Protein AF-A0A9X3JMQ1-F1 (afdb_monomer_lite)

Foldseek 3Di:
DDDDPPPDDPPPPPFFAAPQPRHTDDDDPDDDDDNHPDPVSVVVVVVVVVVVVVVVVLLVLLQQFAADPVVLVVVVVPFQAQEALAHAPVRGSDPHYADCNDPDPCRNHSLNDQVLVRGDQRGEYEYAGRPPPVVRVLSVLVSQLSNLAVQHKYKYKHFPDCPDPSCCVRQVVSQKDKAWDPDFDQTDDPSSPRDTDPTTIITIMRHRDD

pLDDT: mean 89.88, std 13.5, range [42.09, 98.88]

Secondary structure (DSSP, 8-state):
---------------EE-TTT--EEPPPSSSPPPSSSSHHHHHHHHHHHHHHHHHHHHHHHHTTPBPPHHHHHHHHHHS-EEEESS--TTT-SSSSB-STT-SSGGGS-GGGS-GGGGS-TT-EEEE----SSHHHHHHHHHHHHHHHHTT-EEEEEEE--TTSHHHIIIIITTT-EEEEPSS--B-BSTT--SPBPSS-EEEEEEPPP-

Structure (mmCIF, N/CA/C/O backbone):
data_AF-A0A9X3JMQ1-F1
#
_entry.id   AF-A0A9X3JMQ1-F1
#
loop_
_atom_site.group_PDB
_atom_site.id
_atom_site.type_symbol
_atom_site.label_atom_id
_atom_site.label_alt_id
_atom_site.label_comp_id
_atom_site.label_asym_id
_atom_site.label_entity_id
_atom_site.label_seq_id
_atom_site.pdbx_PDB_ins_code
_atom_site.Cartn_x
_atom_site.Cartn_y
_atom_site.Cartn_z
_atom_site.occupancy
_atom_site.B_iso_or_equiv
_atom_site.auth_seq_id
_atom_site.auth_comp_id
_atom_site.auth_asym_id
_atom_site.auth_atom_id
_atom_site.pdbx_PDB_model_num
ATOM 1 N N . MET A 1 1 ? 76.489 16.960 -36.472 1.00 46.03 1 MET A N 1
ATOM 2 C CA . MET A 1 1 ? 75.043 17.204 -36.305 1.00 46.03 1 MET A CA 1
ATOM 3 C C . MET A 1 1 ? 74.387 15.862 -36.037 1.00 46.03 1 MET A C 1
ATOM 5 O O . MET A 1 1 ? 74.454 15.026 -36.931 1.00 46.03 1 MET A O 1
ATOM 9 N N . PRO A 1 2 ? 73.893 15.584 -34.821 1.00 42.72 2 PRO A N 1
ATOM 10 C CA . PRO A 1 2 ? 73.261 14.306 -34.537 1.00 42.72 2 PRO A CA 1
ATOM 11 C C . PRO A 1 2 ? 71.802 14.331 -35.004 1.00 42.72 2 PRO A C 1
ATOM 13 O O . PRO A 1 2 ? 71.096 15.326 -34.834 1.00 42.72 2 PRO A O 1
ATOM 16 N N . LEU A 1 3 ? 71.400 13.232 -35.637 1.00 47.62 3 LEU A N 1
ATOM 17 C CA . LEU A 1 3 ? 70.037 12.927 -36.048 1.00 47.62 3 LEU A CA 1
ATOM 18 C C . LEU A 1 3 ? 69.175 12.744 -34.796 1.00 47.62 3 LEU A C 1
ATOM 20 O O . LEU A 1 3 ? 69.546 12.017 -33.876 1.00 47.62 3 LEU A O 1
ATOM 24 N N . VAL A 1 4 ? 68.048 13.447 -34.759 1.00 47.50 4 VAL A N 1
ATOM 25 C CA . VAL A 1 4 ? 67.029 13.309 -33.719 1.00 47.50 4 VAL A CA 1
ATOM 26 C C . VAL A 1 4 ? 66.176 12.101 -34.102 1.00 47.50 4 VAL A C 1
ATOM 28 O O . VAL A 1 4 ? 65.321 12.210 -34.978 1.00 47.50 4 VAL A O 1
ATOM 31 N N . ASP A 1 5 ? 66.436 10.945 -33.492 1.00 42.78 5 ASP A N 1
ATOM 32 C CA . ASP A 1 5 ? 65.530 9.798 -33.577 1.00 42.78 5 ASP A CA 1
ATOM 33 C C . ASP A 1 5 ? 64.309 10.085 -32.699 1.00 42.78 5 ASP A C 1
ATOM 35 O O . ASP A 1 5 ? 64.335 9.977 -31.471 1.00 42.78 5 ASP A O 1
ATOM 39 N N . GLY A 1 6 ? 63.229 10.511 -33.352 1.00 46.16 6 GLY A N 1
ATOM 40 C CA . GLY A 1 6 ? 61.905 10.589 -32.759 1.00 46.16 6 GLY A CA 1
ATOM 41 C C . GLY A 1 6 ? 61.369 9.182 -32.529 1.00 46.16 6 GLY A C 1
ATOM 42 O O . GLY A 1 6 ? 60.762 8.590 -33.415 1.00 46.16 6 GLY A O 1
ATOM 43 N N . THR A 1 7 ? 61.574 8.642 -31.331 1.00 42.09 7 THR A N 1
ATOM 44 C CA . THR A 1 7 ? 60.828 7.469 -30.872 1.00 42.09 7 THR A CA 1
ATOM 45 C C . THR A 1 7 ? 59.384 7.888 -30.609 1.00 42.09 7 THR A C 1
ATOM 47 O O . THR A 1 7 ? 59.044 8.318 -29.505 1.00 42.09 7 THR A O 1
ATOM 50 N N . GLU A 1 8 ? 58.534 7.788 -31.631 1.00 43.75 8 GLU A N 1
ATOM 51 C CA . GLU A 1 8 ? 57.086 7.741 -31.446 1.00 43.75 8 GLU A CA 1
ATOM 52 C C . GLU A 1 8 ? 56.767 6.513 -30.589 1.00 43.75 8 GLU A C 1
ATOM 54 O O . GLU A 1 8 ? 56.925 5.365 -31.007 1.00 43.75 8 GLU A O 1
ATOM 59 N N . THR A 1 9 ? 56.349 6.745 -29.347 1.00 46.25 9 THR A N 1
ATOM 60 C CA . THR A 1 9 ? 55.739 5.700 -28.535 1.00 46.25 9 THR A CA 1
ATOM 61 C C . THR A 1 9 ? 54.434 5.289 -29.217 1.00 46.25 9 THR A C 1
ATOM 63 O O . THR A 1 9 ? 53.587 6.150 -29.468 1.00 46.25 9 THR A O 1
ATOM 66 N N . PRO A 1 10 ? 54.229 3.998 -29.541 1.00 44.41 10 PRO A N 1
ATOM 67 C CA . PRO A 1 10 ? 52.964 3.568 -30.104 1.00 44.41 10 PRO A CA 1
ATOM 68 C C . PRO A 1 10 ? 51.892 3.834 -29.051 1.00 44.41 10 PRO A C 1
ATOM 70 O O . PRO A 1 10 ? 51.973 3.324 -27.932 1.00 44.41 10 PRO A O 1
ATOM 73 N N . ASP A 1 11 ? 50.911 4.662 -29.402 1.00 52.06 11 ASP A N 1
ATOM 74 C CA . ASP A 1 11 ? 49.699 4.847 -28.617 1.00 52.06 11 ASP A CA 1
ATOM 75 C C . ASP A 1 11 ? 49.029 3.477 -28.487 1.00 52.06 11 ASP A C 1
ATOM 77 O O . ASP A 1 11 ? 48.362 2.983 -29.401 1.00 52.06 11 ASP A O 1
ATOM 81 N N . VAL A 1 12 ? 49.291 2.802 -27.364 1.00 50.38 12 VAL A N 1
ATOM 82 C CA . VAL A 1 12 ? 48.666 1.532 -27.010 1.00 50.38 12 VAL A CA 1
ATOM 83 C C . VAL A 1 12 ? 47.231 1.869 -26.633 1.00 50.38 12 VAL A C 1
ATOM 85 O O . VAL A 1 12 ? 46.880 1.976 -25.455 1.00 50.38 12 VAL A O 1
ATOM 88 N N . GLY A 1 13 ? 46.414 2.110 -27.660 1.00 58.03 13 GLY A N 1
ATOM 89 C CA . GLY A 1 13 ? 45.029 2.517 -27.533 1.00 58.03 13 GLY A CA 1
ATOM 90 C C . GLY A 1 13 ? 44.345 1.626 -26.507 1.00 58.03 13 GLY A C 1
ATOM 91 O O . GLY A 1 13 ? 44.294 0.403 -26.661 1.00 58.03 13 GLY A O 1
ATOM 92 N N . ARG A 1 14 ? 43.871 2.232 -25.411 1.00 60.47 14 ARG A N 1
ATOM 93 C CA . ARG A 1 14 ? 43.201 1.506 -24.326 1.00 60.47 14 ARG A CA 1
ATOM 94 C C . ARG A 1 14 ? 42.047 0.713 -24.932 1.00 60.47 14 ARG A C 1
ATOM 96 O O . ARG A 1 14 ? 41.034 1.308 -25.300 1.00 60.47 14 ARG A O 1
ATOM 103 N N . ARG A 1 15 ? 42.186 -0.613 -25.031 1.00 60.66 15 ARG A N 1
ATOM 104 C CA . ARG A 1 15 ? 41.111 -1.496 -25.497 1.00 60.66 15 ARG A CA 1
ATOM 105 C C . ARG A 1 15 ? 39.933 -1.342 -24.541 1.00 60.66 15 ARG A C 1
ATOM 107 O O . ARG A 1 15 ? 40.029 -1.701 -23.369 1.00 60.66 15 ARG A O 1
ATOM 114 N N . ARG A 1 16 ? 38.828 -0.765 -25.016 1.00 80.62 16 ARG A N 1
ATOM 115 C CA . ARG A 1 16 ? 37.554 -0.741 -24.282 1.00 80.62 16 ARG A CA 1
ATOM 116 C C . ARG A 1 16 ? 36.601 -1.715 -24.945 1.00 80.62 16 ARG A C 1
ATOM 118 O O . ARG A 1 16 ? 36.739 -2.022 -26.119 1.00 80.62 16 ARG A O 1
ATOM 125 N N . VAL A 1 17 ? 35.620 -2.199 -24.201 1.00 91.00 17 VAL A N 1
ATOM 126 C CA . VAL A 1 17 ? 34.579 -3.078 -24.740 1.00 91.00 17 VAL A CA 1
ATOM 127 C C . VAL A 1 17 ? 33.311 -2.292 -25.060 1.00 91.00 17 VAL A C 1
ATOM 129 O O . VAL A 1 17 ? 32.996 -1.298 -24.408 1.00 91.00 17 VAL A O 1
ATOM 132 N N . CYS A 1 18 ? 32.558 -2.759 -26.052 1.00 91.69 18 CYS A N 1
ATOM 133 C CA . CYS A 1 18 ? 31.243 -2.242 -26.403 1.00 91.69 18 CYS A CA 1
ATOM 134 C C . CYS A 1 18 ? 30.282 -2.353 -25.212 1.00 91.69 18 CYS A C 1
ATOM 136 O O . CYS A 1 18 ? 30.064 -3.448 -24.693 1.00 91.69 18 CYS A O 1
ATOM 138 N N . ALA A 1 19 ? 29.614 -1.258 -24.844 1.00 90.31 19 ALA A N 1
ATOM 139 C CA . ALA A 1 19 ? 28.620 -1.249 -23.767 1.00 90.31 19 ALA A CA 1
ATOM 140 C C . ALA A 1 19 ? 27.362 -2.097 -24.068 1.00 90.31 19 ALA A C 1
ATOM 142 O O . ALA A 1 19 ? 26.550 -2.333 -23.177 1.00 90.31 19 ALA A O 1
ATOM 143 N N . GLY A 1 20 ? 27.173 -2.529 -25.322 1.00 91.94 20 GLY A N 1
ATOM 144 C CA . GLY A 1 20 ? 26.073 -3.402 -25.749 1.00 91.94 20 GLY A CA 1
ATOM 145 C C . GLY A 1 20 ? 26.441 -4.888 -25.768 1.00 91.94 20 GLY A C 1
ATOM 146 O O . GLY A 1 20 ? 25.855 -5.673 -25.030 1.00 91.94 20 GLY A O 1
ATOM 147 N N . CYS A 1 21 ? 27.401 -5.280 -26.614 1.00 93.56 21 CYS A N 1
ATOM 148 C CA . CYS A 1 21 ? 27.760 -6.689 -26.855 1.00 93.56 21 CYS A CA 1
ATOM 149 C C . CYS A 1 21 ? 29.066 -7.143 -26.190 1.00 93.56 21 CYS A C 1
ATOM 151 O O . CYS A 1 21 ? 29.448 -8.297 -26.340 1.00 93.56 21 CYS A O 1
ATOM 153 N N . ARG A 1 22 ? 29.771 -6.244 -25.492 1.00 93.12 22 ARG A N 1
ATOM 154 C CA . ARG A 1 22 ? 31.063 -6.499 -24.833 1.00 93.12 22 ARG A CA 1
ATOM 155 C C . ARG A 1 22 ? 32.231 -6.877 -25.759 1.00 93.12 22 ARG A C 1
ATOM 157 O O . ARG A 1 22 ? 33.303 -7.187 -25.258 1.00 93.12 22 ARG A O 1
ATOM 164 N N . GLN A 1 23 ? 32.070 -6.794 -27.081 1.00 92.56 23 GLN A N 1
ATOM 165 C CA . GLN A 1 23 ? 33.173 -6.954 -28.036 1.00 92.56 23 GLN A CA 1
ATOM 166 C C . GLN A 1 23 ? 34.218 -5.843 -27.864 1.00 92.56 23 GLN A C 1
ATOM 168 O O . GLN A 1 23 ? 33.848 -4.693 -27.613 1.00 92.56 23 GLN A O 1
ATOM 173 N N . GLU A 1 24 ? 35.500 -6.175 -28.030 1.00 91.38 24 GLU A N 1
ATOM 174 C CA . GLU A 1 24 ? 36.590 -5.193 -28.035 1.00 91.38 24 GLU A CA 1
ATOM 175 C C . GLU A 1 24 ? 36.366 -4.102 -29.095 1.00 91.38 24 GLU A C 1
ATOM 177 O O . GLU A 1 24 ? 35.957 -4.366 -30.228 1.00 91.38 24 GLU A O 1
ATOM 182 N N . LEU A 1 25 ? 36.621 -2.856 -28.707 1.00 88.62 25 LEU A N 1
ATOM 183 C CA . LEU A 1 25 ? 36.571 -1.676 -29.553 1.00 88.62 25 LEU A CA 1
ATOM 184 C C . LEU A 1 25 ? 37.991 -1.226 -29.864 1.00 88.62 25 LEU A C 1
ATOM 186 O O . LEU A 1 25 ? 38.797 -0.978 -28.965 1.00 88.62 25 LEU A O 1
ATOM 190 N N . VAL A 1 26 ? 38.255 -1.056 -31.155 1.00 81.19 26 VAL A N 1
ATOM 191 C CA . VAL A 1 26 ? 39.447 -0.360 -31.631 1.00 81.19 26 VAL A CA 1
ATOM 192 C C . VAL A 1 26 ? 39.150 1.137 -31.611 1.00 81.19 26 VAL A C 1
ATOM 194 O O . VAL A 1 26 ? 38.155 1.597 -32.183 1.00 81.19 26 VAL A O 1
ATOM 197 N N . HIS A 1 27 ? 39.992 1.890 -30.913 1.00 73.38 27 HIS A N 1
ATOM 198 C CA . HIS A 1 27 ? 39.910 3.342 -30.820 1.00 73.38 27 HIS A CA 1
ATOM 199 C C . HIS A 1 27 ? 40.974 3.974 -31.708 1.00 73.38 27 HIS A C 1
ATOM 201 O O . HIS A 1 27 ? 42.107 3.504 -31.726 1.00 73.38 27 HIS A O 1
ATOM 207 N N . SER A 1 28 ? 40.617 5.041 -32.423 1.00 69.19 28 SER A N 1
ATOM 208 C CA . SER A 1 28 ? 41.617 5.943 -32.991 1.00 69.19 28 SER A CA 1
ATOM 209 C C . SER A 1 28 ? 42.344 6.654 -31.847 1.00 69.19 28 SER A C 1
ATOM 211 O O . SER A 1 28 ? 41.704 7.027 -30.863 1.00 69.19 28 SER A O 1
ATOM 213 N N . GLY A 1 29 ? 43.656 6.869 -31.985 1.00 70.75 29 GLY A N 1
ATOM 214 C CA . GLY A 1 29 ? 44.455 7.615 -31.001 1.00 70.75 29 GLY A CA 1
ATOM 215 C C . GLY A 1 29 ? 44.075 9.094 -30.865 1.00 70.75 29 GLY A C 1
ATOM 216 O O . GLY A 1 29 ? 44.531 9.797 -29.970 1.00 70.75 29 GLY A O 1
ATOM 217 N N . THR A 1 30 ? 43.181 9.574 -31.732 1.00 74.00 30 THR A N 1
ATOM 218 C CA . THR A 1 30 ? 42.584 10.908 -31.685 1.00 74.00 30 THR A CA 1
ATOM 219 C C . THR A 1 30 ? 41.054 10.819 -31.604 1.00 74.00 30 THR A C 1
ATOM 221 O O . THR A 1 30 ? 40.426 9.911 -32.160 1.00 74.00 30 THR A O 1
ATOM 224 N N . GLY A 1 31 ? 40.432 11.776 -30.908 1.00 76.38 31 GLY A N 1
ATOM 225 C CA . GLY A 1 31 ? 38.974 11.903 -30.787 1.00 76.38 31 GLY A CA 1
ATOM 226 C C . GLY A 1 31 ? 38.342 11.197 -29.578 1.00 76.38 31 GLY A C 1
ATOM 227 O O . GLY A 1 31 ? 39.011 10.635 -28.714 1.00 76.38 31 GLY A O 1
ATOM 228 N N . ARG A 1 32 ? 37.004 11.264 -29.487 1.00 79.38 32 ARG A N 1
ATOM 229 C CA . ARG A 1 32 ? 36.244 10.664 -28.378 1.00 79.38 32 ARG A CA 1
ATOM 230 C C . ARG A 1 32 ? 36.198 9.136 -28.527 1.00 79.38 32 ARG A C 1
ATOM 232 O O . ARG A 1 32 ? 35.707 8.653 -29.551 1.00 79.38 32 ARG A O 1
ATOM 239 N N . PRO A 1 33 ? 36.587 8.362 -27.496 1.00 82.12 33 PRO A N 1
ATOM 240 C CA . PRO A 1 33 ? 36.457 6.912 -27.523 1.00 82.12 33 PRO A CA 1
ATOM 241 C C . PRO A 1 33 ? 35.012 6.469 -27.791 1.00 82.12 33 PRO A C 1
ATOM 243 O O . PRO A 1 33 ? 34.064 6.971 -27.182 1.00 82.12 33 PRO A O 1
ATOM 246 N N . ARG A 1 34 ? 34.843 5.504 -28.698 1.00 84.88 34 ARG A N 1
ATOM 247 C CA . ARG A 1 34 ? 33.556 4.864 -28.988 1.00 84.88 34 ARG A CA 1
ATOM 248 C C . ARG A 1 34 ? 33.011 4.124 -27.762 1.00 84.88 34 ARG A C 1
ATOM 250 O O . ARG A 1 34 ? 33.729 3.416 -27.075 1.00 84.88 34 ARG A O 1
ATOM 257 N N . GLU A 1 35 ? 31.713 4.232 -27.519 1.00 90.81 35 GLU A N 1
ATOM 258 C CA . GLU A 1 35 ? 31.041 3.454 -26.463 1.00 90.81 35 GLU A CA 1
ATOM 259 C C . GLU A 1 35 ? 30.403 2.163 -27.020 1.00 90.81 35 GLU A C 1
ATOM 261 O O . GLU A 1 35 ? 30.189 1.192 -26.295 1.00 90.81 35 GLU A O 1
ATOM 266 N N . TYR A 1 36 ? 30.132 2.124 -28.330 1.00 92.69 36 TYR A N 1
ATOM 267 C CA . TYR A 1 36 ? 29.421 1.035 -29.004 1.00 92.69 36 TYR A CA 1
ATOM 268 C C . TYR A 1 36 ? 30.165 0.590 -30.269 1.00 92.69 36 TYR A C 1
ATOM 270 O O . TYR A 1 36 ? 30.731 1.422 -30.977 1.00 92.69 36 TYR A O 1
ATOM 278 N N . CYS A 1 37 ? 30.102 -0.706 -30.598 1.00 91.31 37 CYS A N 1
ATOM 279 C CA . CYS A 1 37 ? 30.706 -1.255 -31.822 1.00 91.31 37 CYS A CA 1
ATOM 280 C C . CYS A 1 37 ? 29.973 -0.821 -33.102 1.00 91.31 37 CYS A C 1
ATOM 282 O O . CYS A 1 37 ? 30.539 -0.859 -34.189 1.00 91.31 37 CYS A O 1
ATOM 284 N N . GLY A 1 38 ? 28.725 -0.363 -32.980 1.00 91.25 38 GLY A N 1
ATOM 285 C CA . GLY A 1 38 ? 27.937 0.145 -34.094 1.00 91.25 38 GLY A CA 1
ATOM 286 C C . GLY A 1 38 ? 26.551 0.618 -33.668 1.00 91.25 38 GLY A C 1
ATOM 287 O O . GLY A 1 38 ? 26.158 0.487 -32.503 1.00 91.25 38 GLY A O 1
ATOM 288 N N . GLN A 1 39 ? 25.792 1.141 -34.635 1.00 94.44 39 GLN A N 1
ATOM 289 C CA . GLN A 1 39 ? 24.438 1.667 -34.415 1.00 94.44 39 GLN A CA 1
ATOM 290 C C . GLN A 1 39 ? 23.494 0.627 -33.810 1.00 94.44 39 GLN A C 1
ATOM 292 O O . GLN A 1 39 ? 22.738 0.958 -32.905 1.00 94.44 39 GLN A O 1
ATOM 297 N N . ARG A 1 40 ? 23.599 -0.645 -34.220 1.00 94.62 40 ARG A N 1
ATOM 298 C CA . ARG A 1 40 ? 22.790 -1.737 -33.655 1.00 94.62 40 ARG A CA 1
ATOM 299 C C . ARG A 1 40 ? 22.965 -1.868 -32.141 1.00 94.62 40 ARG A C 1
ATOM 301 O O . ARG A 1 40 ? 21.975 -1.883 -31.419 1.00 94.62 40 ARG A O 1
ATOM 308 N N . CYS A 1 41 ? 24.206 -1.900 -31.645 1.00 94.75 41 CYS A N 1
ATOM 309 C CA . CYS A 1 41 ? 24.461 -1.976 -30.202 1.00 94.75 41 CYS A CA 1
ATOM 310 C C . CYS A 1 41 ? 23.993 -0.718 -29.467 1.00 94.75 41 CYS A C 1
ATOM 312 O O . CYS A 1 41 ? 23.414 -0.828 -28.391 1.00 94.75 41 CYS A O 1
ATOM 314 N N . ARG A 1 42 ? 24.180 0.468 -30.059 1.00 94.75 42 ARG A N 1
ATOM 315 C CA . ARG A 1 42 ? 23.674 1.722 -29.487 1.00 94.75 42 ARG A CA 1
ATOM 316 C C . ARG A 1 42 ? 22.147 1.705 -29.353 1.00 94.75 42 ARG A C 1
ATOM 318 O O . ARG A 1 42 ? 21.626 1.994 -28.280 1.00 94.75 42 ARG A O 1
ATOM 325 N N . GLN A 1 43 ? 21.440 1.341 -30.422 1.00 95.75 43 GLN A N 1
ATOM 326 C CA . GLN A 1 43 ? 19.978 1.261 -30.455 1.00 95.75 43 GLN A CA 1
ATOM 327 C C . GLN A 1 43 ? 19.447 0.188 -29.500 1.00 95.75 43 GLN A C 1
ATOM 329 O O . GLN A 1 43 ? 18.497 0.450 -28.767 1.00 95.75 43 GLN A O 1
ATOM 334 N N . ALA A 1 44 ? 20.080 -0.987 -29.442 1.00 94.56 44 ALA A N 1
ATOM 335 C CA . ALA A 1 44 ? 19.693 -2.061 -28.530 1.00 94.56 44 ALA A CA 1
ATOM 336 C C . ALA A 1 44 ? 19.859 -1.655 -27.055 1.00 94.56 44 ALA A C 1
ATOM 338 O O . ALA A 1 44 ? 18.937 -1.836 -26.257 1.00 94.56 44 ALA A O 1
ATOM 339 N N . THR A 1 45 ? 20.997 -1.051 -26.690 1.00 94.88 45 THR A N 1
ATOM 340 C CA . THR A 1 45 ? 21.226 -0.549 -25.328 1.00 94.88 45 THR A CA 1
ATOM 341 C C . THR A 1 45 ? 20.250 0.573 -24.978 1.00 94.88 45 THR A C 1
ATOM 343 O O . THR A 1 45 ? 19.691 0.565 -23.881 1.00 94.88 45 THR A O 1
ATOM 346 N N . TRP A 1 46 ? 19.980 1.500 -25.904 1.00 93.62 46 TRP A N 1
ATOM 347 C CA . TRP A 1 46 ? 18.964 2.541 -25.716 1.00 93.62 46 TRP A CA 1
ATOM 348 C C . TRP A 1 46 ? 17.565 1.949 -25.503 1.00 93.62 46 TRP A C 1
ATOM 350 O O . TRP A 1 46 ? 16.899 2.304 -24.534 1.00 93.62 46 TRP A O 1
ATOM 360 N N . ALA A 1 47 ? 17.141 0.995 -26.337 1.00 94.25 47 ALA A N 1
ATOM 361 C CA . ALA A 1 47 ? 15.840 0.341 -26.215 1.00 94.25 47 ALA A CA 1
ATOM 362 C C . ALA A 1 47 ? 15.706 -0.416 -24.885 1.00 94.25 47 ALA A C 1
ATOM 364 O O . ALA A 1 47 ? 14.665 -0.339 -24.233 1.00 94.25 47 ALA A O 1
ATOM 365 N N . ARG A 1 48 ? 16.767 -1.101 -24.435 1.00 92.12 48 ARG A N 1
ATOM 366 C CA . ARG A 1 48 ? 16.807 -1.750 -23.116 1.00 92.12 48 ARG A CA 1
ATOM 367 C C . ARG A 1 48 ? 16.660 -0.734 -21.984 1.00 92.12 48 ARG A C 1
ATOM 369 O O . ARG A 1 48 ? 15.820 -0.943 -21.115 1.00 92.12 48 ARG A O 1
ATOM 376 N N . ARG A 1 49 ? 17.437 0.358 -22.003 1.00 92.19 49 ARG A N 1
ATOM 377 C CA . ARG A 1 49 ? 17.342 1.443 -21.006 1.00 92.19 49 ARG A CA 1
ATOM 378 C C . ARG A 1 49 ? 15.931 2.033 -20.976 1.00 92.19 49 ARG A C 1
ATOM 380 O O . ARG A 1 49 ? 15.346 2.139 -19.908 1.00 92.19 49 ARG A O 1
ATOM 387 N N . ARG A 1 50 ? 15.349 2.310 -22.146 1.00 93.44 50 ARG A N 1
ATOM 388 C CA . ARG A 1 50 ? 13.986 2.839 -22.278 1.00 93.44 50 ARG A CA 1
ATOM 389 C C . ARG A 1 50 ? 12.924 1.891 -21.714 1.00 93.44 50 ARG A C 1
ATOM 391 O O . ARG A 1 50 ? 12.032 2.352 -21.018 1.00 93.44 50 ARG A O 1
ATOM 398 N N . ARG A 1 51 ? 13.019 0.579 -21.964 1.00 92.19 51 ARG A N 1
ATOM 399 C CA . ARG A 1 51 ? 12.095 -0.418 -21.382 1.00 92.19 51 ARG A CA 1
ATOM 400 C C . ARG A 1 51 ? 12.209 -0.495 -19.858 1.00 92.19 51 ARG A C 1
ATOM 402 O O . ARG A 1 51 ? 11.194 -0.633 -19.185 1.00 92.19 51 ARG A O 1
ATOM 409 N N . VAL A 1 52 ? 13.429 -0.421 -19.322 1.00 90.25 52 VAL A N 1
ATOM 410 C CA . VAL A 1 52 ? 13.664 -0.391 -17.868 1.00 90.25 52 VAL A CA 1
ATOM 411 C C . VAL A 1 52 ? 13.040 0.859 -17.254 1.00 90.25 52 VAL A C 1
ATOM 413 O O . VAL A 1 52 ? 12.318 0.736 -16.269 1.00 90.25 52 VAL A O 1
ATOM 416 N N . GLU A 1 53 ? 13.256 2.024 -17.865 1.00 91.19 53 GLU A N 1
ATOM 417 C CA . GLU A 1 53 ? 12.674 3.286 -17.403 1.00 91.19 53 GLU A CA 1
ATOM 418 C C . GLU A 1 53 ? 11.145 3.258 -17.465 1.00 91.19 53 GLU A C 1
ATOM 420 O O . GLU A 1 53 ? 10.480 3.557 -16.482 1.00 91.19 53 GLU A O 1
ATOM 425 N N . GLN A 1 54 ? 10.572 2.783 -18.573 1.00 87.94 54 GLN A N 1
ATOM 426 C CA . GLN A 1 54 ? 9.124 2.639 -18.709 1.00 87.94 54 GLN A CA 1
ATOM 427 C C . GLN A 1 54 ? 8.541 1.713 -17.632 1.00 87.94 54 GLN A C 1
ATOM 429 O O . GLN A 1 54 ? 7.530 2.044 -17.022 1.00 87.94 54 GLN A O 1
ATOM 434 N N . ARG A 1 55 ? 9.192 0.574 -17.353 1.00 87.44 55 ARG A N 1
ATOM 435 C CA . ARG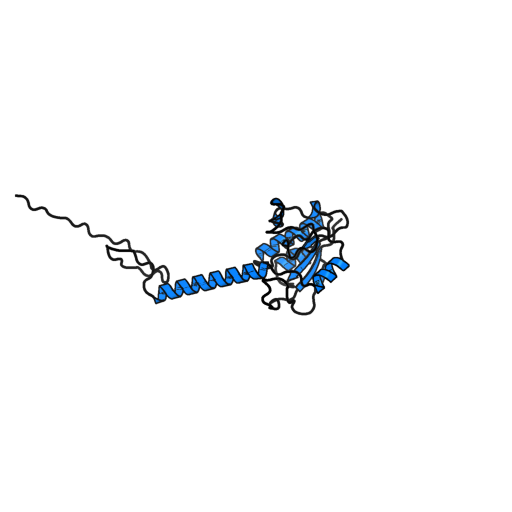 A 1 55 ? 8.772 -0.335 -16.276 1.00 87.44 55 ARG A CA 1
ATOM 436 C C . ARG A 1 55 ? 8.859 0.338 -14.906 1.00 87.44 55 ARG A C 1
ATOM 438 O O . ARG A 1 55 ? 7.967 0.132 -14.090 1.00 87.44 55 ARG A O 1
ATOM 445 N N . ARG A 1 56 ? 9.918 1.114 -14.650 1.00 87.50 56 ARG A N 1
ATOM 446 C CA . ARG A 1 56 ? 10.082 1.881 -13.409 1.00 87.50 56 ARG A CA 1
ATOM 447 C C . ARG A 1 56 ? 8.953 2.896 -13.249 1.00 87.50 56 ARG A C 1
ATOM 449 O O . ARG A 1 56 ? 8.332 2.910 -12.194 1.00 87.50 56 ARG A O 1
ATOM 456 N N . GLN A 1 57 ? 8.648 3.659 -14.295 1.00 85.94 57 GLN A N 1
ATOM 457 C CA . GLN A 1 57 ? 7.553 4.624 -14.277 1.00 85.94 57 GLN A CA 1
ATOM 458 C C . GLN A 1 57 ? 6.206 3.940 -14.029 1.00 85.94 57 GLN A C 1
ATOM 460 O O . GLN A 1 57 ? 5.480 4.344 -13.136 1.00 85.94 57 GLN A O 1
ATOM 465 N N . THR A 1 58 ? 5.917 2.827 -14.712 1.00 85.62 58 THR A N 1
ATOM 466 C CA . THR A 1 58 ? 4.684 2.058 -14.469 1.00 85.62 58 THR A CA 1
ATOM 467 C C . THR A 1 58 ? 4.563 1.581 -13.021 1.00 85.62 58 THR A C 1
ATOM 469 O O . THR A 1 58 ? 3.461 1.540 -12.487 1.00 85.62 58 THR A O 1
ATOM 472 N N . VAL A 1 59 ? 5.667 1.193 -12.374 1.00 84.75 59 VAL A N 1
ATOM 473 C CA . VAL A 1 59 ? 5.646 0.841 -10.946 1.00 84.75 59 VAL A CA 1
ATOM 474 C C . VAL A 1 59 ? 5.317 2.070 -10.100 1.00 84.75 59 VAL A C 1
ATOM 476 O O . VAL A 1 59 ? 4.414 1.983 -9.281 1.00 84.75 59 VAL A O 1
ATOM 479 N N . LEU A 1 60 ? 5.985 3.203 -10.337 1.00 84.25 60 LEU A N 1
ATOM 480 C CA . LEU A 1 60 ? 5.750 4.453 -9.603 1.00 84.25 60 LEU A CA 1
ATOM 481 C C . LEU A 1 60 ? 4.317 4.979 -9.756 1.00 84.25 60 LEU A C 1
ATOM 483 O O . LEU A 1 60 ? 3.725 5.416 -8.774 1.00 84.25 60 LEU A O 1
ATOM 487 N N . ASP A 1 61 ? 3.744 4.905 -10.955 1.00 85.56 61 ASP A N 1
ATOM 488 C CA . ASP A 1 61 ? 2.364 5.332 -11.204 1.00 85.56 61 ASP A CA 1
ATOM 489 C C . ASP A 1 61 ? 1.381 4.445 -10.422 1.00 85.56 61 ASP A C 1
ATOM 491 O O . ASP A 1 61 ? 0.493 4.933 -9.729 1.00 85.56 61 ASP A O 1
ATOM 495 N N . ARG A 1 62 ? 1.577 3.120 -10.455 1.00 83.50 62 ARG A N 1
ATOM 496 C CA . ARG A 1 62 ? 0.718 2.162 -9.734 1.00 83.50 62 ARG A CA 1
ATOM 497 C C . ARG A 1 62 ? 0.859 2.230 -8.217 1.00 83.50 62 ARG A C 1
ATOM 499 O O . ARG A 1 62 ? -0.055 1.829 -7.507 1.00 83.50 62 ARG A O 1
ATOM 506 N N . SER A 1 63 ? 1.994 2.709 -7.719 1.00 83.88 63 SER A N 1
ATOM 507 C CA . SER A 1 63 ? 2.224 2.953 -6.293 1.00 83.88 63 SER A CA 1
ATOM 508 C C . SER A 1 63 ? 1.431 4.148 -5.751 1.00 83.88 63 SER A C 1
ATOM 510 O O . SER A 1 63 ? 1.430 4.349 -4.543 1.00 83.88 63 SER A O 1
ATOM 512 N N . GLN A 1 64 ? 0.774 4.928 -6.617 1.00 85.75 64 GLN A N 1
ATOM 513 C CA . GLN A 1 64 ? 0.013 6.132 -6.268 1.00 85.75 64 GLN A CA 1
ATOM 514 C C . GLN A 1 64 ? -1.488 5.980 -6.559 1.00 85.75 64 GLN A C 1
ATOM 516 O O . GLN A 1 64 ? -2.186 6.962 -6.795 1.00 85.75 64 GLN A O 1
ATOM 521 N N . TRP A 1 65 ? -1.990 4.746 -6.601 1.00 91.06 65 TRP A N 1
ATOM 522 C CA . TRP A 1 65 ? -3.411 4.472 -6.798 1.00 91.06 65 TRP A CA 1
ATOM 523 C C . TRP A 1 65 ? -4.230 4.802 -5.554 1.00 91.06 65 TRP A C 1
ATOM 525 O O . TRP A 1 65 ? -3.929 4.323 -4.461 1.00 91.06 65 TRP A O 1
ATOM 535 N N . TRP A 1 66 ? -5.288 5.593 -5.731 1.00 93.38 66 TRP A N 1
ATOM 536 C CA . TRP A 1 66 ? -6.131 6.047 -4.630 1.00 93.38 66 TRP A CA 1
ATOM 537 C C . TRP A 1 66 ? -7.306 5.104 -4.397 1.00 93.38 66 TRP A C 1
ATOM 539 O O . TRP A 1 66 ? -7.772 4.419 -5.314 1.00 93.38 66 TRP A O 1
ATOM 549 N N . THR A 1 67 ? -7.798 5.086 -3.158 1.00 94.62 67 THR A N 1
ATOM 550 C CA . THR A 1 67 ? -8.993 4.327 -2.780 1.00 94.62 67 THR A CA 1
ATOM 551 C C . THR A 1 67 ? -10.190 4.804 -3.616 1.00 94.62 67 THR A C 1
ATOM 553 O O . THR A 1 67 ? -10.499 5.994 -3.571 1.00 94.62 67 THR A O 1
ATOM 556 N N . PRO A 1 68 ? -10.892 3.916 -4.346 1.00 92.69 68 PRO A N 1
ATOM 557 C CA . PRO A 1 68 ? -12.087 4.289 -5.104 1.00 92.69 68 PRO A CA 1
ATOM 558 C C . PRO A 1 68 ? -13.154 4.970 -4.227 1.00 92.69 68 PRO A C 1
ATOM 560 O O . PRO A 1 68 ? -13.344 4.527 -3.090 1.00 92.69 68 PRO A O 1
ATOM 563 N N . PRO A 1 69 ? -13.916 5.960 -4.737 1.00 91.38 69 PRO A N 1
ATOM 564 C CA . PRO A 1 69 ? -14.885 6.723 -3.940 1.00 91.38 69 PRO A CA 1
ATOM 565 C C . PRO A 1 69 ? -15.899 5.865 -3.171 1.00 91.38 69 PRO A C 1
ATOM 567 O O . PRO A 1 69 ? -16.148 6.104 -1.990 1.00 91.38 69 PRO A O 1
ATOM 570 N N . GLU A 1 70 ? -16.430 4.816 -3.803 1.00 91.94 70 GLU A N 1
ATOM 571 C CA . GLU A 1 70 ? -17.393 3.909 -3.161 1.00 91.94 70 GLU A CA 1
ATOM 572 C C . GLU A 1 70 ? -16.770 3.126 -1.997 1.00 91.94 70 GLU A C 1
ATOM 574 O O . GLU A 1 70 ? -17.394 2.934 -0.952 1.00 91.94 70 GLU A O 1
ATOM 579 N N . LEU A 1 71 ? -15.506 2.710 -2.139 1.00 94.88 71 LEU A N 1
ATOM 580 C CA . LEU A 1 71 ? -14.781 2.041 -1.059 1.00 94.88 71 LEU A CA 1
ATOM 581 C C . LEU A 1 71 ? -14.385 3.018 0.041 1.00 94.88 71 LEU A C 1
ATOM 583 O O . LEU A 1 71 ? -14.475 2.656 1.209 1.00 94.88 71 LEU A O 1
ATOM 587 N N . ARG A 1 72 ? -14.013 4.256 -0.306 1.00 95.81 72 ARG A N 1
ATOM 588 C CA . ARG A 1 72 ? -13.771 5.319 0.676 1.00 95.81 72 ARG A CA 1
ATOM 589 C C . ARG A 1 72 ? -14.996 5.503 1.567 1.00 95.81 72 ARG A C 1
ATOM 591 O O . ARG A 1 72 ? -14.861 5.477 2.786 1.00 95.81 72 ARG A O 1
ATOM 598 N N . LYS A 1 73 ? -16.180 5.645 0.963 1.00 96.44 73 LYS A N 1
ATOM 599 C CA . LYS A 1 73 ? -17.436 5.771 1.709 1.00 96.44 73 LYS A CA 1
ATOM 600 C C . LYS A 1 73 ? -17.663 4.556 2.609 1.00 96.44 73 LYS A C 1
ATOM 602 O O . LYS A 1 73 ? -17.873 4.719 3.803 1.00 96.44 73 LYS A O 1
ATOM 607 N N . ARG A 1 74 ? -17.549 3.345 2.055 1.00 96.75 74 ARG A N 1
ATOM 608 C CA . ARG A 1 74 ? -17.726 2.099 2.814 1.00 96.75 74 ARG A CA 1
ATOM 609 C C . ARG A 1 74 ? -16.799 2.017 4.030 1.00 96.75 74 ARG A C 1
ATOM 611 O O . ARG A 1 74 ? -17.250 1.614 5.095 1.00 96.75 74 ARG A O 1
ATOM 618 N N . VAL A 1 75 ? -15.526 2.381 3.875 1.00 98.00 75 VAL A N 1
ATOM 619 C CA . VAL A 1 75 ? -14.539 2.365 4.964 1.00 98.00 75 VAL A CA 1
ATOM 620 C C . VAL A 1 75 ? -14.933 3.345 6.067 1.00 98.00 75 VAL A C 1
ATOM 622 O O . VAL A 1 75 ? -15.022 2.941 7.222 1.00 98.00 75 VAL A O 1
ATOM 625 N N . LEU A 1 76 ? -15.224 4.596 5.710 1.00 98.06 76 LEU A N 1
ATOM 626 C CA . LEU A 1 76 ? -15.583 5.640 6.676 1.00 98.06 76 LEU A CA 1
ATOM 627 C C . LEU A 1 76 ? -16.926 5.377 7.377 1.00 98.06 76 LEU A C 1
ATOM 629 O O . LEU A 1 76 ? -17.104 5.782 8.518 1.00 98.06 76 LEU A O 1
ATOM 633 N N . ASP A 1 77 ? -17.857 4.681 6.721 1.00 98.06 77 ASP A N 1
ATOM 634 C CA . ASP A 1 77 ? -19.125 4.271 7.337 1.00 98.06 77 ASP A CA 1
ATOM 635 C C . ASP A 1 77 ? -18.959 3.089 8.313 1.00 98.06 77 ASP A C 1
ATOM 637 O O . ASP A 1 77 ? -19.822 2.867 9.160 1.00 98.06 77 ASP A O 1
ATOM 641 N N . THR A 1 78 ? -17.896 2.290 8.164 1.00 98.06 78 THR A N 1
ATOM 642 C CA . THR A 1 78 ? -17.717 1.029 8.908 1.00 98.06 78 THR A CA 1
ATOM 643 C C . THR A 1 78 ? -16.784 1.185 10.106 1.00 98.06 78 THR A C 1
ATOM 645 O O . THR A 1 78 ? -17.019 0.568 11.143 1.00 98.06 78 THR A O 1
ATOM 648 N N . TRP A 1 79 ? -15.731 1.994 9.980 1.00 98.25 79 TRP A N 1
ATOM 649 C CA . TRP A 1 79 ? -14.714 2.173 11.016 1.00 98.25 79 TRP A CA 1
ATOM 650 C C . TRP A 1 79 ? -14.530 3.652 11.354 1.00 98.25 79 TRP A C 1
ATOM 652 O O . TRP A 1 79 ? -14.498 4.500 10.464 1.00 98.25 79 TRP A O 1
ATOM 662 N N . ASP A 1 80 ? -14.321 3.947 12.637 1.00 98.19 80 ASP A N 1
ATOM 663 C CA . ASP A 1 80 ? -13.852 5.260 13.084 1.00 98.19 80 ASP A CA 1
ATOM 664 C C . ASP A 1 80 ? -12.356 5.397 12.760 1.00 98.19 80 ASP A C 1
ATOM 666 O O . ASP A 1 80 ? -11.490 4.927 13.506 1.00 98.19 80 ASP A O 1
ATOM 670 N N . ILE A 1 81 ? -12.049 5.946 11.581 1.00 98.62 81 ILE A N 1
ATOM 671 C CA . ILE A 1 81 ? -10.675 6.072 11.091 1.00 98.62 81 ILE A CA 1
ATOM 672 C C . ILE A 1 81 ? -9.984 7.257 11.769 1.00 98.62 81 ILE A C 1
ATOM 674 O O . ILE A 1 81 ? -10.312 8.411 11.505 1.00 98.62 81 ILE A O 1
ATOM 678 N N . GLY A 1 82 ? -8.978 6.969 12.595 1.00 98.50 82 GLY A N 1
ATOM 679 C CA . GLY A 1 82 ? -8.142 7.991 13.235 1.00 98.50 82 GLY A CA 1
ATOM 680 C C . GLY A 1 82 ? -6.900 8.370 12.424 1.00 98.50 82 GLY A C 1
ATOM 681 O O . GLY A 1 82 ? -6.334 9.438 12.627 1.00 98.50 82 GLY A O 1
ATOM 682 N N . LEU A 1 83 ? -6.466 7.502 11.505 1.00 98.75 83 LEU A N 1
ATOM 683 C CA . LEU A 1 83 ? -5.252 7.693 10.709 1.00 98.75 83 LEU A CA 1
ATOM 684 C C . LEU A 1 83 ? -5.388 7.041 9.334 1.00 98.75 83 LEU A C 1
ATOM 686 O O . LEU A 1 83 ? -5.751 5.870 9.244 1.00 98.75 83 LEU A O 1
ATOM 690 N N . ASP A 1 84 ? -4.994 7.756 8.282 1.00 98.69 84 ASP A N 1
ATOM 691 C CA . ASP A 1 84 ? -4.716 7.170 6.967 1.00 98.69 84 ASP A CA 1
ATOM 692 C C . ASP A 1 84 ? -3.200 6.984 6.780 1.00 98.69 84 ASP A C 1
ATOM 694 O O . ASP A 1 84 ? -2.448 7.933 6.563 1.00 98.69 84 ASP A O 1
ATOM 698 N N . ALA A 1 85 ? -2.721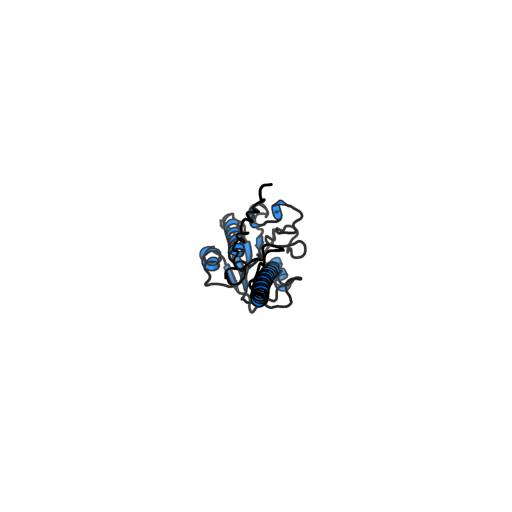 5.750 6.915 1.00 98.44 85 ALA A N 1
ATOM 699 C CA . ALA A 1 85 ? -1.297 5.437 6.985 1.00 98.44 85 ALA A CA 1
ATOM 700 C C . ALA A 1 85 ? -0.584 5.408 5.621 1.00 98.44 85 ALA A C 1
ATOM 702 O O . ALA A 1 85 ? 0.629 5.195 5.575 1.00 98.44 85 ALA A O 1
ATOM 703 N N . ALA A 1 86 ? -1.302 5.569 4.507 1.00 97.38 86 ALA A N 1
ATOM 704 C CA . ALA A 1 86 ? -0.706 5.515 3.176 1.00 97.38 86 ALA A CA 1
ATOM 705 C C . ALA A 1 86 ? -1.454 6.416 2.186 1.00 97.38 86 ALA A C 1
ATOM 707 O O . ALA A 1 86 ? -2.166 5.935 1.304 1.00 97.38 86 ALA A O 1
ATOM 708 N N . ALA A 1 87 ? -1.248 7.724 2.313 1.00 96.56 87 ALA A N 1
ATOM 709 C CA . ALA A 1 87 ? -1.939 8.721 1.511 1.00 96.56 87 ALA A CA 1
ATOM 710 C C . ALA A 1 87 ? -1.024 9.846 1.007 1.00 96.56 87 ALA A C 1
ATOM 712 O O . ALA A 1 87 ? 0.172 9.930 1.285 1.00 96.56 87 ALA A O 1
ATOM 713 N N . CYS A 1 88 ? -1.623 10.731 0.225 1.00 95.00 88 CYS A N 1
ATOM 714 C CA . CYS A 1 88 ? -1.121 12.063 -0.070 1.00 95.00 88 CYS A CA 1
ATOM 715 C C . CYS A 1 88 ? -2.198 13.087 0.300 1.00 95.00 88 CYS A C 1
ATOM 717 O O . CYS A 1 88 ? -3.328 12.713 0.620 1.00 95.00 88 CYS A O 1
ATOM 719 N N . HIS A 1 89 ? -1.866 14.373 0.213 1.00 95.50 89 HIS A N 1
ATOM 720 C CA . HIS A 1 89 ? -2.758 15.456 0.632 1.00 95.50 89 HIS A CA 1
ATOM 721 C C . HIS A 1 89 ? -4.128 15.384 -0.057 1.00 95.50 89 HIS A C 1
ATOM 723 O O . HIS A 1 89 ? -5.156 15.629 0.563 1.00 95.50 89 HIS A O 1
ATOM 729 N N . GLU A 1 90 ? -4.138 14.993 -1.327 1.00 94.69 90 GLU A N 1
ATOM 730 C CA . GLU A 1 90 ? -5.325 14.916 -2.168 1.00 94.69 90 GLU A CA 1
ATOM 731 C C . GLU A 1 90 ? -6.111 13.606 -2.013 1.00 94.69 90 GLU A C 1
ATOM 733 O O . GLU A 1 90 ? -7.285 13.559 -2.372 1.00 94.69 90 GLU A O 1
ATOM 738 N N . SER A 1 91 ? -5.483 12.538 -1.507 1.00 95.00 91 SER A N 1
ATOM 739 C CA . SER A 1 91 ? -6.100 11.204 -1.413 1.00 95.00 91 SER A CA 1
ATOM 740 C C . SER A 1 91 ? -6.510 10.794 -0.004 1.00 95.00 91 SER A C 1
ATOM 742 O O . SER A 1 91 ? -7.292 9.851 0.134 1.00 95.00 91 SER A O 1
ATOM 744 N N . ALA A 1 92 ? -6.017 11.499 1.017 1.00 97.06 92 ALA A N 1
ATOM 745 C CA . ALA A 1 92 ? -6.228 11.166 2.418 1.00 97.06 92 ALA A CA 1
ATOM 746 C C . ALA A 1 92 ? -7.713 11.017 2.776 1.00 97.06 92 ALA A C 1
ATOM 748 O O . ALA A 1 92 ? -8.572 11.820 2.384 1.00 97.06 92 ALA A O 1
ATOM 749 N N . LEU A 1 93 ? -8.024 9.964 3.532 1.00 96.94 93 LEU A N 1
ATOM 750 C CA . LEU A 1 93 ? -9.371 9.703 4.035 1.00 96.94 93 LEU A CA 1
ATOM 751 C C . LEU A 1 93 ? -9.767 10.653 5.172 1.00 96.94 93 LEU A C 1
ATOM 753 O O . LEU A 1 93 ? -10.940 11.020 5.257 1.00 96.94 93 LEU A O 1
ATOM 757 N N . VAL A 1 94 ? -8.796 11.056 5.993 1.00 97.75 94 VAL A N 1
ATOM 758 C CA . VAL A 1 94 ? -8.954 11.911 7.179 1.00 97.75 94 VAL A CA 1
ATOM 759 C C . VAL A 1 94 ? -7.800 12.915 7.280 1.00 97.75 94 VAL A C 1
ATOM 761 O O . VAL A 1 94 ? -6.776 12.753 6.618 1.00 97.75 94 VAL A O 1
ATOM 764 N N . ASP A 1 95 ? -7.950 13.944 8.118 1.00 97.12 95 ASP A N 1
ATOM 765 C CA . ASP A 1 95 ? -6.965 15.034 8.251 1.00 97.12 95 ASP A CA 1
ATOM 766 C C . ASP A 1 95 ? -5.602 14.566 8.780 1.00 97.12 95 ASP A C 1
ATOM 768 O O . ASP A 1 95 ? -4.570 15.173 8.483 1.00 97.12 95 ASP A O 1
ATOM 772 N N . GLN A 1 96 ? -5.588 13.469 9.537 1.00 97.94 96 GLN A N 1
ATOM 773 C CA . GLN A 1 96 ? -4.375 12.857 10.054 1.00 97.94 96 GLN A CA 1
ATOM 774 C C . GLN A 1 96 ? -3.927 11.707 9.149 1.00 97.94 96 GLN A C 1
ATOM 776 O O . GLN A 1 96 ? -4.544 10.643 9.101 1.00 97.94 96 GLN A O 1
ATOM 781 N N . TRP A 1 97 ? -2.833 11.914 8.420 1.00 98.50 97 TRP A N 1
ATOM 782 C CA . TRP A 1 97 ? -2.364 10.952 7.429 1.00 98.50 97 TRP A CA 1
ATOM 783 C C . TRP A 1 97 ? -0.843 10.952 7.269 1.00 98.50 97 TRP A C 1
ATOM 785 O O . TRP A 1 97 ? -0.157 11.941 7.543 1.00 98.50 97 TRP A O 1
ATOM 795 N N . LEU A 1 98 ? -0.320 9.817 6.803 1.00 98.44 98 LEU A N 1
ATOM 796 C CA . LEU A 1 98 ? 1.096 9.596 6.523 1.00 98.44 98 LEU A CA 1
ATOM 797 C C . LEU A 1 98 ? 1.319 9.443 5.021 1.00 98.44 98 LEU A C 1
ATOM 799 O O . LEU A 1 98 ? 0.548 8.780 4.326 1.00 98.44 98 LEU A O 1
ATOM 803 N N . GLY A 1 99 ? 2.424 9.999 4.533 1.00 96.88 99 GLY A N 1
ATOM 804 C CA . GLY A 1 99 ? 2.898 9.771 3.175 1.00 96.88 99 GLY A CA 1
ATOM 805 C C . GLY A 1 99 ? 3.632 10.957 2.552 1.00 96.88 99 GLY A C 1
ATOM 806 O O . GLY A 1 99 ? 3.790 12.004 3.180 1.00 96.88 99 GLY A O 1
ATOM 807 N N . PRO A 1 100 ? 4.117 10.812 1.307 1.00 94.56 100 PRO A N 1
ATOM 808 C CA . PRO A 1 100 ? 5.224 11.616 0.779 1.00 94.56 100 PRO A CA 1
ATOM 809 C C . PRO A 1 100 ? 4.995 13.129 0.747 1.00 94.56 100 PRO A C 1
ATOM 811 O O . PRO A 1 100 ? 5.954 13.896 0.809 1.00 94.56 100 PRO A O 1
ATOM 814 N N . THR A 1 101 ? 3.740 13.565 0.635 1.00 96.00 101 THR A N 1
ATOM 815 C CA . THR A 1 101 ? 3.376 14.986 0.574 1.00 96.00 101 THR A CA 1
ATOM 816 C C . THR A 1 101 ? 2.982 15.554 1.937 1.00 96.00 101 THR A C 1
ATOM 818 O O . THR A 1 101 ? 2.426 16.650 1.987 1.00 96.00 101 THR A O 1
ATOM 821 N N . SER A 1 102 ? 3.191 14.813 3.034 1.00 96.31 102 SER A N 1
ATOM 822 C CA . SER A 1 102 ? 2.791 15.255 4.372 1.00 96.31 102 SER A CA 1
ATOM 823 C C . SER A 1 102 ? 3.493 16.565 4.743 1.00 96.31 102 SER A C 1
ATOM 825 O O . SER A 1 102 ? 4.700 16.719 4.476 1.00 96.31 102 SER A O 1
ATOM 827 N N . PRO A 1 103 ? 2.761 17.529 5.338 1.00 95.69 103 PRO A N 1
ATOM 828 C CA . PRO A 1 103 ? 3.364 18.762 5.831 1.00 95.69 103 PRO A CA 1
ATOM 829 C C . PRO A 1 103 ? 4.312 18.504 7.011 1.00 95.69 103 PRO A C 1
ATOM 831 O O . PRO A 1 103 ? 5.230 19.292 7.225 1.00 95.69 103 PRO A O 1
ATOM 834 N N . VAL A 1 104 ? 4.125 17.394 7.731 1.00 96.31 104 VAL A N 1
ATOM 835 C CA . VAL A 1 104 ? 4.976 16.946 8.836 1.00 96.31 104 VAL A CA 1
ATOM 836 C C . VAL A 1 104 ? 6.089 16.060 8.266 1.00 96.31 104 VAL A C 1
ATOM 838 O O . VAL A 1 104 ? 5.817 15.044 7.626 1.00 96.31 104 VAL A O 1
ATOM 841 N N . GLU A 1 105 ? 7.352 16.455 8.442 1.00 96.38 105 GLU A N 1
ATOM 842 C CA . GLU A 1 105 ? 8.492 15.811 7.775 1.00 96.38 105 GLU A CA 1
ATOM 843 C C . GLU A 1 105 ? 8.667 14.350 8.207 1.00 96.38 105 GLU A C 1
ATOM 845 O O . GLU A 1 105 ? 8.838 13.470 7.362 1.00 96.38 105 GLU A O 1
ATOM 850 N N . GLU A 1 106 ? 8.528 14.074 9.501 1.00 96.19 106 GLU A N 1
ATOM 851 C CA . GLU A 1 106 ? 8.590 12.734 10.079 1.00 96.19 106 GLU A CA 1
ATOM 852 C C . GLU A 1 106 ? 7.433 11.821 9.635 1.00 96.19 106 GLU A C 1
ATOM 854 O O . GLU A 1 106 ? 7.537 10.601 9.749 1.00 96.19 106 GLU A O 1
ATOM 859 N N . TRP A 1 107 ? 6.349 12.381 9.085 1.00 97.31 107 TRP A N 1
ATOM 860 C CA . TRP A 1 107 ? 5.191 11.630 8.580 1.00 97.31 107 TRP A CA 1
ATOM 861 C C . TRP A 1 107 ? 5.276 11.341 7.081 1.00 97.31 107 TRP A C 1
ATOM 863 O O . TRP A 1 107 ? 4.375 10.716 6.516 1.00 97.31 107 TRP A O 1
ATOM 873 N N . ARG A 1 108 ? 6.360 11.761 6.414 1.00 97.00 108 ARG A N 1
ATOM 874 C CA . ARG A 1 108 ? 6.547 11.510 4.978 1.00 97.00 108 ARG A CA 1
ATOM 875 C C . ARG A 1 108 ? 6.863 10.060 4.641 1.00 97.00 108 ARG A C 1
ATOM 877 O O . ARG A 1 108 ? 6.630 9.638 3.508 1.00 97.00 108 ARG A O 1
ATOM 884 N N . ASP A 1 109 ? 7.359 9.296 5.611 1.00 96.31 109 ASP A N 1
ATOM 885 C CA . ASP A 1 109 ? 7.575 7.859 5.490 1.00 96.31 109 ASP A CA 1
ATOM 886 C C . ASP A 1 109 ? 6.813 7.114 6.586 1.00 96.31 109 ASP A C 1
ATOM 888 O O . ASP A 1 109 ? 7.258 6.997 7.725 1.00 96.31 109 ASP A O 1
ATOM 892 N N . ALA A 1 110 ? 5.663 6.548 6.225 1.00 97.06 110 ALA A N 1
ATOM 893 C CA . ALA A 1 110 ? 4.827 5.809 7.164 1.00 97.06 110 ALA A CA 1
ATOM 894 C C . ALA A 1 110 ? 5.556 4.630 7.833 1.00 97.06 110 ALA A C 1
ATOM 896 O O . ALA A 1 110 ? 5.170 4.195 8.914 1.00 97.06 110 ALA A O 1
ATOM 897 N N . ARG A 1 111 ? 6.625 4.100 7.225 1.00 96.19 111 ARG A N 1
ATOM 898 C CA . ARG A 1 111 ? 7.343 2.925 7.738 1.00 96.19 111 ARG A CA 1
ATOM 899 C C . ARG A 1 111 ? 8.227 3.251 8.937 1.00 96.19 111 ARG A C 1
ATOM 901 O O . ARG A 1 111 ? 8.626 2.328 9.647 1.00 96.19 111 ARG A O 1
ATOM 908 N N . THR A 1 112 ? 8.549 4.523 9.163 1.00 96.06 112 THR A N 1
ATOM 909 C CA . THR A 1 112 ? 9.405 4.968 10.273 1.00 96.06 112 THR A CA 1
ATOM 910 C C . THR A 1 112 ? 8.614 5.404 11.503 1.00 96.06 112 THR A C 1
ATOM 912 O O . THR A 1 112 ? 9.217 5.764 12.508 1.00 96.06 112 THR A O 1
ATOM 915 N N . VAL A 1 113 ? 7.283 5.357 11.438 1.00 96.88 113 VAL A N 1
ATOM 916 C CA . VAL A 1 113 ? 6.378 5.843 12.481 1.00 96.88 113 VAL A CA 1
ATOM 917 C C . VAL A 1 113 ? 5.653 4.671 13.140 1.00 96.88 113 VAL A C 1
ATOM 919 O O . VAL A 1 113 ? 5.311 3.690 12.479 1.00 96.88 113 VAL A O 1
ATOM 922 N N . ILE A 1 114 ? 5.407 4.771 14.446 1.00 98.00 114 ILE A N 1
ATOM 923 C CA . ILE A 1 114 ? 4.558 3.830 15.182 1.00 98.00 114 ILE A CA 1
ATOM 924 C C . ILE A 1 114 ? 3.111 4.312 15.040 1.00 98.00 114 ILE A C 1
ATOM 926 O O . ILE A 1 114 ? 2.725 5.296 15.660 1.00 98.00 114 ILE A O 1
ATOM 930 N N . TRP A 1 115 ? 2.309 3.648 14.203 1.00 98.56 115 TRP A N 1
ATOM 931 C CA . TRP A 1 115 ? 0.952 4.121 13.879 1.00 98.56 115 TRP A CA 1
ATOM 932 C C . TRP A 1 115 ? 0.007 4.111 15.081 1.00 98.56 115 TRP A C 1
ATOM 934 O O . TRP A 1 115 ? -0.836 4.994 15.197 1.00 98.56 115 TRP A O 1
ATOM 944 N N . ALA A 1 116 ? 0.175 3.147 15.990 1.00 97.94 116 ALA A N 1
ATOM 945 C CA . ALA A 1 116 ? -0.634 3.039 17.203 1.00 97.94 116 ALA A CA 1
ATOM 946 C C . ALA A 1 116 ? -0.531 4.283 18.107 1.00 97.94 116 ALA A C 1
ATOM 948 O O . ALA A 1 116 ? -1.511 4.646 18.745 1.00 97.94 116 ALA A O 1
ATOM 949 N N . ASP A 1 117 ? 0.617 4.970 18.113 1.00 97.62 117 ASP A N 1
ATOM 950 C CA . ASP A 1 117 ? 0.843 6.160 18.947 1.00 97.62 117 ASP A CA 1
ATOM 951 C C . ASP A 1 117 ? 0.134 7.409 18.389 1.00 97.62 117 ASP A C 1
ATOM 953 O O . ASP A 1 117 ? 0.093 8.455 19.036 1.00 97.62 117 ASP A O 1
ATOM 957 N N . LEU A 1 118 ? -0.399 7.315 17.168 1.00 97.81 118 LEU A N 1
ATOM 958 C CA . LEU A 1 118 ? -1.040 8.414 16.456 1.00 97.81 118 LEU A CA 1
ATOM 959 C C . LEU A 1 118 ? -2.566 8.382 16.531 1.00 97.81 118 LEU A C 1
ATOM 961 O O . LEU A 1 118 ? -3.200 9.333 16.084 1.00 97.81 118 LEU A O 1
ATOM 965 N N . VAL A 1 119 ? -3.167 7.324 17.068 1.00 97.56 119 VAL A N 1
ATOM 966 C CA . VAL A 1 119 ? -4.624 7.171 17.113 1.00 97.56 119 VAL A CA 1
ATOM 967 C C . VAL A 1 119 ? -5.123 6.984 18.537 1.00 97.56 119 VAL A C 1
ATOM 969 O O . VAL A 1 119 ? -4.405 6.497 19.408 1.00 97.56 119 VAL A O 1
ATOM 972 N N . GLN A 1 120 ? -6.368 7.383 18.790 1.00 96.44 120 GLN A N 1
ATOM 973 C CA . GLN A 1 120 ? -6.977 7.202 20.104 1.00 96.44 120 GLN A CA 1
ATOM 974 C C . GLN A 1 120 ? -7.442 5.749 20.299 1.00 96.44 120 GLN A C 1
ATOM 976 O O . GLN A 1 120 ? -7.789 5.077 19.323 1.00 96.44 120 GLN A O 1
ATOM 981 N N . PRO A 1 121 ? -7.514 5.255 21.550 1.00 93.62 121 PRO A N 1
ATOM 982 C CA . PRO A 1 121 ? -8.116 3.957 21.834 1.00 93.62 121 PRO A CA 1
ATOM 983 C C . PRO A 1 121 ? -9.524 3.841 21.235 1.00 93.62 121 PRO A C 1
ATOM 985 O O . PRO A 1 121 ? -10.359 4.724 21.424 1.00 93.62 121 PRO A O 1
ATOM 988 N N . GLY A 1 122 ? -9.784 2.744 20.523 1.00 94.00 122 GLY A N 1
ATOM 989 C CA . GLY A 1 122 ? -11.053 2.496 19.828 1.00 94.00 122 GLY A CA 1
ATOM 990 C C . GLY A 1 122 ? -11.098 2.981 18.375 1.00 94.00 122 GLY A C 1
ATOM 991 O O . GLY A 1 122 ? -11.956 2.518 17.626 1.00 94.00 122 GLY A O 1
ATOM 992 N N . GLN A 1 123 ? -10.161 3.833 17.946 1.00 98.00 123 GLN A N 1
ATOM 993 C CA . GLN A 1 123 ? -10.026 4.210 16.538 1.00 98.00 123 GLN A CA 1
ATOM 994 C C . GLN A 1 123 ? -9.265 3.148 15.737 1.00 98.00 123 GLN A C 1
ATOM 996 O O . GLN A 1 123 ? -8.514 2.332 16.274 1.00 98.00 123 GLN A O 1
ATOM 1001 N N . THR A 1 124 ? -9.463 3.172 14.421 1.00 98.69 124 THR A N 1
ATOM 1002 C CA . THR A 1 124 ? -8.836 2.261 13.458 1.00 98.69 124 THR A CA 1
ATOM 1003 C C . THR A 1 124 ? -7.875 3.020 12.545 1.00 98.69 124 THR A C 1
ATOM 1005 O O . THR A 1 124 ? -8.131 4.159 12.151 1.00 98.69 124 THR A O 1
ATOM 1008 N N . VAL A 1 125 ? -6.772 2.377 12.169 1.00 98.88 125 VAL A N 1
ATOM 1009 C CA . VAL A 1 125 ? -5.880 2.865 11.111 1.00 98.88 125 VAL A CA 1
ATOM 1010 C C . VAL A 1 125 ? -6.358 2.333 9.764 1.00 98.88 125 VAL A C 1
ATOM 1012 O O . VAL A 1 125 ? -6.565 1.130 9.608 1.00 98.88 125 VAL A O 1
ATOM 1015 N N . TYR A 1 126 ? -6.494 3.203 8.769 1.00 98.88 126 TYR A N 1
ATOM 1016 C CA . TYR A 1 126 ? -6.692 2.794 7.384 1.00 98.88 126 TYR A CA 1
ATOM 1017 C C . TYR A 1 126 ? -5.356 2.707 6.635 1.00 98.88 126 TYR A C 1
ATOM 1019 O O . TYR A 1 126 ? -4.485 3.555 6.816 1.00 98.88 126 TYR A O 1
ATOM 1027 N N . CYS A 1 127 ? -5.181 1.704 5.771 1.00 98.56 127 CYS A N 1
ATOM 1028 C CA . CYS A 1 127 ? -3.973 1.558 4.959 1.00 98.56 127 CYS A CA 1
ATOM 1029 C C . CYS A 1 127 ? -4.280 1.104 3.521 1.00 98.56 127 CYS A C 1
ATOM 1031 O O . CYS A 1 127 ? -4.645 -0.045 3.273 1.00 98.56 127 CYS A O 1
ATOM 1033 N N . ASN A 1 128 ? -4.055 1.981 2.541 1.00 97.69 128 ASN A N 1
ATOM 1034 C CA . ASN A 1 128 ? -4.016 1.626 1.120 1.00 97.69 128 ASN A CA 1
ATOM 1035 C C . ASN A 1 128 ? -2.574 1.759 0.586 1.00 97.69 128 ASN A C 1
ATOM 1037 O O . ASN A 1 128 ? -2.230 2.773 -0.022 1.00 97.69 128 ASN A O 1
ATOM 1041 N N . PRO A 1 129 ? -1.686 0.787 0.865 1.00 96.38 129 PRO A N 1
ATOM 1042 C CA . PRO A 1 129 ? -0.259 0.952 0.630 1.00 96.38 129 PRO A CA 1
ATOM 1043 C C . PRO A 1 129 ? 0.104 0.862 -0.858 1.00 96.38 129 PRO A C 1
ATOM 1045 O O . PRO A 1 129 ? -0.614 0.249 -1.650 1.00 96.38 129 PRO A O 1
ATOM 1048 N N . PRO A 1 130 ? 1.298 1.336 -1.250 1.00 93.81 130 PRO A N 1
ATOM 1049 C CA . PRO A 1 130 ? 1.879 0.991 -2.538 1.00 93.81 130 PRO A CA 1
ATOM 1050 C C . PRO A 1 130 ? 2.001 -0.532 -2.712 1.00 93.81 130 PRO A C 1
ATOM 1052 O O . PRO A 1 130 ? 2.751 -1.203 -2.002 1.00 93.81 130 PRO A O 1
ATOM 1055 N N 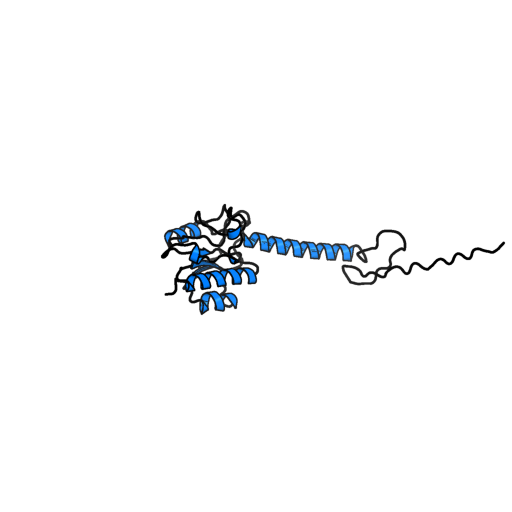. TYR A 1 131 ? 1.319 -1.094 -3.710 1.00 92.81 131 TYR A N 1
ATOM 1056 C CA . TYR A 1 131 ? 1.328 -2.546 -3.947 1.00 92.81 131 TYR A CA 1
ATOM 1057 C C . TYR A 1 131 ? 2.622 -3.075 -4.573 1.00 92.81 131 TYR A C 1
ATOM 1059 O O . TYR A 1 131 ? 2.876 -4.283 -4.580 1.00 92.81 131 TYR A O 1
ATOM 1067 N N . PHE A 1 132 ? 3.440 -2.180 -5.129 1.00 89.50 132 PHE A N 1
ATOM 1068 C CA . PHE A 1 132 ? 4.680 -2.521 -5.809 1.00 89.50 132 PHE A CA 1
ATOM 1069 C C . PHE A 1 132 ? 5.852 -1.667 -5.302 1.00 89.50 132 PHE A C 1
ATOM 1071 O O . PHE A 1 132 ? 5.681 -0.468 -5.078 1.00 89.50 132 PHE A O 1
ATOM 1078 N N . PRO A 1 133 ? 7.062 -2.251 -5.196 1.00 92.00 133 PRO A N 1
ATOM 1079 C CA . PRO A 1 133 ? 7.343 -3.690 -5.271 1.00 92.00 133 PRO A CA 1
ATOM 1080 C C . PRO A 1 133 ? 6.731 -4.453 -4.081 1.00 92.00 133 PRO A C 1
ATOM 1082 O O . PRO A 1 133 ? 6.441 -3.864 -3.047 1.00 92.00 133 PRO A O 1
ATOM 1085 N N . SER A 1 134 ? 6.588 -5.778 -4.188 1.00 92.12 134 SER A N 1
ATOM 1086 C CA . SER A 1 134 ? 6.014 -6.599 -3.104 1.00 92.12 134 SER A CA 1
ATOM 1087 C C . SER A 1 134 ? 6.802 -6.519 -1.791 1.00 92.12 134 SER A C 1
ATOM 1089 O O . SER A 1 134 ? 6.243 -6.745 -0.725 1.00 92.12 134 SER A O 1
ATOM 1091 N N . SER A 1 135 ? 8.094 -6.179 -1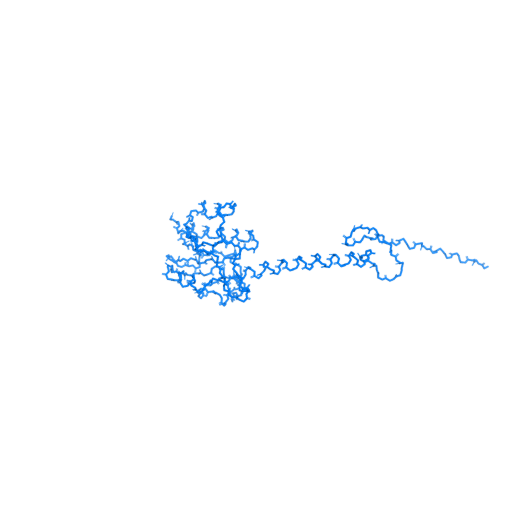.849 1.00 94.50 135 SER A N 1
ATOM 1092 C CA . SER A 1 135 ? 8.909 -5.908 -0.660 1.00 94.50 135 SER A 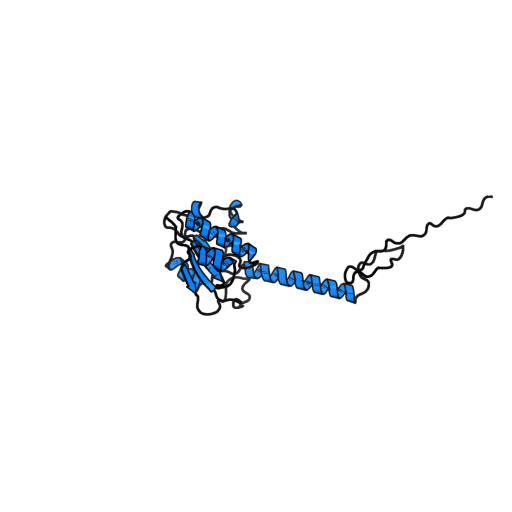CA 1
ATOM 1093 C C . SER A 1 135 ? 8.467 -4.648 0.082 1.00 94.50 135 SER A C 1
ATOM 1095 O O . SER A 1 135 ? 8.563 -4.611 1.301 1.00 94.50 135 SER A O 1
ATOM 1097 N N . LEU A 1 136 ? 7.997 -3.625 -0.641 1.00 95.25 136 LEU A N 1
ATOM 1098 C CA . LEU A 1 136 ? 7.455 -2.409 -0.040 1.00 95.25 136 LEU A CA 1
ATOM 1099 C C . LEU A 1 136 ? 6.086 -2.697 0.575 1.00 95.25 136 LEU A C 1
ATOM 1101 O O . LEU A 1 136 ? 5.880 -2.376 1.738 1.00 95.25 136 LEU A O 1
ATOM 1105 N N . LEU A 1 137 ? 5.209 -3.393 -0.158 1.00 97.06 137 LEU A N 1
ATOM 1106 C CA . LEU A 1 137 ? 3.927 -3.864 0.373 1.00 97.06 137 LEU A CA 1
ATOM 1107 C C . LEU A 1 137 ? 4.121 -4.652 1.677 1.00 97.06 137 LEU A C 1
ATOM 1109 O O . LEU A 1 137 ? 3.465 -4.366 2.669 1.00 97.06 137 LEU A O 1
ATOM 1113 N N . GLY A 1 138 ? 5.070 -5.593 1.704 1.00 97.81 138 GLY A N 1
ATOM 1114 C CA . GLY A 1 138 ? 5.373 -6.381 2.900 1.00 97.81 138 GLY A CA 1
ATOM 1115 C C . GLY A 1 138 ? 5.758 -5.542 4.125 1.00 97.81 138 GLY A C 1
ATOM 1116 O O . GLY A 1 138 ? 5.343 -5.890 5.220 1.00 97.81 138 GLY A O 1
ATOM 1117 N N . GLN A 1 139 ? 6.484 -4.431 3.947 1.00 97.88 139 GLN A N 1
ATOM 1118 C CA . GLN A 1 139 ? 6.851 -3.523 5.048 1.00 97.88 139 GLN A CA 1
ATOM 1119 C C . GLN A 1 139 ? 5.637 -2.770 5.609 1.00 97.88 139 GLN A C 1
ATOM 1121 O O . GLN A 1 139 ? 5.576 -2.511 6.804 1.00 97.88 139 GLN A O 1
ATOM 1126 N N . PHE A 1 140 ? 4.663 -2.422 4.764 1.00 98.56 140 PHE A N 1
ATOM 1127 C CA . PHE A 1 140 ? 3.402 -1.842 5.235 1.00 98.56 140 PHE A CA 1
ATOM 1128 C C . PHE A 1 140 ? 2.544 -2.878 5.963 1.00 98.56 140 PHE A C 1
ATOM 1130 O O . PHE A 1 140 ? 1.992 -2.579 7.013 1.00 98.56 140 PHE A O 1
ATOM 1137 N N . LEU A 1 141 ? 2.463 -4.105 5.443 1.00 98.62 141 LEU A N 1
ATOM 1138 C CA . LEU A 1 141 ? 1.694 -5.176 6.080 1.00 98.62 141 LEU A CA 1
ATOM 1139 C C . LEU A 1 141 ? 2.269 -5.583 7.444 1.00 98.62 141 LEU A C 1
ATOM 1141 O O . LEU A 1 141 ? 1.508 -5.853 8.366 1.00 98.62 141 LEU A O 1
ATOM 1145 N N . GLU A 1 142 ? 3.594 -5.570 7.590 1.00 98.50 142 GLU A N 1
ATOM 1146 C CA . GLU A 1 142 ? 4.263 -5.712 8.888 1.00 98.50 142 GLU A CA 1
ATOM 1147 C C . GLU A 1 142 ? 3.795 -4.630 9.872 1.00 98.50 142 GLU A C 1
ATOM 1149 O O . GLU A 1 142 ? 3.420 -4.946 10.997 1.00 98.50 142 GLU A O 1
ATOM 1154 N N . ARG A 1 143 ? 3.697 -3.366 9.430 1.00 98.62 143 ARG A N 1
ATOM 1155 C CA . ARG A 1 143 ? 3.154 -2.274 10.255 1.00 98.62 143 ARG A CA 1
ATOM 1156 C C . ARG A 1 143 ? 1.681 -2.449 10.605 1.00 98.62 143 ARG A C 1
ATOM 1158 O O . ARG A 1 143 ? 1.303 -2.093 11.720 1.00 98.62 143 ARG A O 1
ATOM 1165 N N . CYS A 1 144 ? 0.866 -3.016 9.714 1.00 98.69 144 CYS A N 1
ATOM 1166 C CA . CYS A 1 144 ? -0.520 -3.354 10.040 1.00 98.69 144 CYS A CA 1
ATOM 1167 C C . CYS A 1 144 ? -0.583 -4.334 11.220 1.00 98.69 144 CYS A C 1
ATOM 1169 O O . CYS A 1 144 ? -1.284 -4.074 12.196 1.00 98.69 144 CYS A O 1
ATOM 1171 N N . VAL A 1 145 ? 0.195 -5.420 11.159 1.00 98.62 145 VAL A N 1
ATOM 1172 C CA . VAL A 1 145 ? 0.244 -6.434 12.224 1.00 98.62 145 VAL A CA 1
ATOM 1173 C C . VAL A 1 145 ? 0.827 -5.856 13.515 1.00 98.62 145 VAL A C 1
ATOM 1175 O O . VAL A 1 145 ? 0.222 -6.019 14.570 1.00 98.62 145 VAL A O 1
ATOM 1178 N N . ASP A 1 146 ? 1.941 -5.123 13.449 1.00 98.38 146 ASP A N 1
ATOM 1179 C CA . ASP A 1 146 ? 2.548 -4.467 14.617 1.00 98.38 146 ASP A CA 1
ATOM 1180 C C . ASP A 1 146 ? 1.564 -3.528 15.332 1.00 98.38 146 ASP A C 1
ATOM 1182 O O . ASP A 1 146 ? 1.556 -3.442 16.560 1.00 98.38 146 ASP A O 1
ATOM 1186 N N . THR A 1 147 ? 0.751 -2.797 14.567 1.00 98.56 147 THR A N 1
ATOM 1187 C CA . THR A 1 147 ? -0.247 -1.860 15.101 1.00 98.56 147 THR A CA 1
ATOM 1188 C C . THR A 1 147 ? -1.385 -2.611 15.791 1.00 98.56 147 THR A C 1
ATOM 1190 O O . THR A 1 147 ? -1.740 -2.267 16.918 1.00 98.56 147 THR A O 1
ATOM 1193 N N . ALA A 1 148 ? -1.869 -3.695 15.176 1.00 98.38 148 ALA A N 1
ATOM 1194 C CA . ALA A 1 148 ? -2.863 -4.593 15.764 1.00 98.38 148 ALA A CA 1
ATOM 1195 C C . ALA A 1 148 ? -2.389 -5.215 17.083 1.00 98.38 148 ALA A C 1
ATOM 1197 O O . ALA A 1 148 ? -3.115 -5.176 18.076 1.00 98.38 148 ALA A O 1
ATOM 1198 N N . VAL A 1 149 ? -1.143 -5.700 17.131 1.00 97.94 149 VAL A N 1
ATOM 1199 C CA . VAL A 1 149 ? -0.500 -6.248 18.343 1.00 97.94 149 VAL A CA 1
ATOM 1200 C C . VAL A 1 149 ? -0.398 -5.209 19.467 1.00 97.94 149 VAL A C 1
ATOM 1202 O O . VAL A 1 149 ? -0.393 -5.561 20.642 1.00 97.94 149 VAL A O 1
ATOM 1205 N N . ARG A 1 150 ? -0.337 -3.917 19.131 1.00 97.44 150 ARG A N 1
ATOM 1206 C CA . ARG A 1 150 ? -0.313 -2.809 20.102 1.00 97.44 150 ARG A CA 1
ATOM 1207 C C . ARG A 1 150 ? -1.705 -2.389 20.587 1.00 97.44 150 ARG A C 1
ATOM 1209 O O . ARG A 1 150 ? -1.815 -1.377 21.273 1.00 97.44 150 ARG A O 1
ATOM 1216 N N . GLY A 1 151 ? -2.752 -3.135 20.238 1.00 97.44 151 GLY A N 1
ATOM 1217 C CA . GLY A 1 151 ? -4.122 -2.878 20.684 1.00 97.44 151 GLY A CA 1
ATOM 1218 C C . GLY A 1 151 ? -4.894 -1.872 19.830 1.00 97.44 151 GLY A C 1
ATOM 1219 O O . GLY A 1 151 ? -5.931 -1.380 20.268 1.00 97.44 151 GLY A O 1
ATOM 1220 N N . ILE A 1 152 ? -4.425 -1.573 18.614 1.00 98.44 152 ILE A N 1
ATOM 1221 C CA . ILE A 1 152 ? -5.096 -0.669 17.672 1.00 98.44 152 ILE A CA 1
ATOM 1222 C C . ILE A 1 152 ? -5.476 -1.427 16.402 1.00 98.44 152 ILE A C 1
ATOM 1224 O O . ILE A 1 152 ? -4.617 -1.975 15.721 1.00 98.44 152 ILE A O 1
ATOM 1228 N N . GLY A 1 153 ? -6.760 -1.418 16.042 1.00 98.44 153 GLY A N 1
ATOM 1229 C CA . GLY A 1 153 ? -7.235 -2.082 14.829 1.00 98.44 153 GLY A CA 1
ATOM 1230 C C . GLY A 1 153 ? -6.703 -1.424 13.554 1.00 98.44 153 GLY A C 1
ATOM 1231 O O . GLY A 1 153 ? -6.520 -0.206 13.490 1.00 98.44 153 GLY A O 1
ATOM 1232 N N . VAL A 1 154 ? -6.501 -2.224 12.507 1.00 98.81 154 VAL A N 1
ATOM 1233 C CA . VAL A 1 154 ? -6.096 -1.744 11.179 1.00 98.81 154 VAL A CA 1
ATOM 1234 C C . VAL A 1 154 ? -7.007 -2.332 10.115 1.00 98.81 154 VAL A C 1
ATOM 1236 O O . VAL A 1 154 ? -7.251 -3.531 10.102 1.00 98.81 154 VAL A O 1
ATOM 1239 N N . THR A 1 155 ? -7.464 -1.518 9.172 1.00 98.75 155 THR A N 1
ATOM 1240 C CA . THR A 1 155 ? -8.142 -1.979 7.956 1.00 98.75 155 THR A CA 1
ATOM 1241 C C . THR A 1 155 ? -7.360 -1.516 6.739 1.00 98.75 155 THR A C 1
ATOM 1243 O O . THR A 1 155 ? -7.017 -0.343 6.630 1.00 98.75 155 THR A O 1
ATOM 1246 N N . GLY A 1 156 ? -7.096 -2.408 5.788 1.00 98.31 156 GLY A N 1
ATOM 1247 C CA . GLY A 1 156 ? -6.384 -2.058 4.566 1.00 98.31 156 GLY A CA 1
ATOM 1248 C C . GLY A 1 156 ? -7.020 -2.581 3.289 1.00 98.31 156 GLY A C 1
ATOM 1249 O O . GLY A 1 156 ? -7.647 -3.638 3.274 1.00 98.31 156 GLY A O 1
ATOM 1250 N N . LEU A 1 157 ? -6.821 -1.846 2.195 1.00 97.88 157 LEU A N 1
ATOM 1251 C CA . LEU A 1 157 ? -7.193 -2.273 0.847 1.00 97.88 157 LEU A CA 1
ATOM 1252 C C . LEU A 1 157 ? -6.004 -2.982 0.195 1.00 97.88 157 LEU A C 1
ATOM 1254 O O . LEU A 1 157 ? -5.054 -2.334 -0.242 1.00 97.88 157 LEU A O 1
ATOM 1258 N N . ILE A 1 158 ? -6.049 -4.313 0.127 1.00 97.62 158 ILE A N 1
ATOM 1259 C CA . ILE A 1 158 ? -4.893 -5.158 -0.207 1.00 97.62 158 ILE A CA 1
ATOM 1260 C C . ILE A 1 158 ? -5.174 -6.018 -1.453 1.00 97.62 158 ILE A C 1
ATOM 1262 O O . ILE A 1 158 ? -6.293 -6.509 -1.623 1.00 97.62 158 ILE A O 1
ATOM 1266 N N . PRO A 1 159 ? -4.180 -6.276 -2.329 1.00 95.94 159 PRO A N 1
ATOM 1267 C CA . PRO A 1 159 ? -4.341 -7.212 -3.440 1.00 95.94 159 PRO A CA 1
ATOM 1268 C C . PRO A 1 159 ? -4.675 -8.626 -2.945 1.00 95.94 159 PRO A C 1
ATOM 1270 O O . PRO A 1 159 ? -3.881 -9.235 -2.238 1.00 95.94 159 PRO A O 1
ATOM 1273 N N . ALA A 1 160 ? -5.796 -9.205 -3.370 1.00 96.62 160 ALA A N 1
ATOM 1274 C CA . ALA A 1 160 ? -6.214 -10.557 -3.005 1.00 96.62 160 ALA A CA 1
ATOM 1275 C C . ALA A 1 160 ? -5.257 -11.609 -3.596 1.00 96.62 160 ALA A C 1
ATOM 1277 O O . ALA A 1 160 ? -5.363 -11.977 -4.767 1.00 96.62 160 ALA A O 1
ATOM 1278 N N . SER A 1 161 ? -4.295 -12.072 -2.792 1.00 95.94 161 SER A N 1
ATOM 1279 C CA . SER A 1 161 ? -3.202 -12.955 -3.235 1.00 95.94 161 SER A CA 1
ATOM 1280 C C . SER A 1 161 ? -2.948 -14.116 -2.261 1.00 95.94 161 SER A C 1
ATOM 1282 O O . SER A 1 161 ? -1.818 -14.259 -1.778 1.00 95.94 161 SER A O 1
ATOM 1284 N N . PRO A 1 162 ? -3.950 -14.981 -1.999 1.00 95.62 162 PRO A N 1
ATOM 1285 C CA . PRO A 1 162 ? -3.927 -15.953 -0.902 1.00 95.62 162 PRO A CA 1
ATOM 1286 C C . PRO A 1 162 ? -2.745 -16.928 -0.916 1.00 95.62 162 PRO A C 1
ATOM 1288 O O . PRO A 1 162 ? -2.354 -17.428 0.128 1.00 95.62 162 PRO A O 1
ATOM 1291 N N . CYS A 1 163 ? -2.141 -17.174 -2.080 1.00 95.56 163 CYS A N 1
ATOM 1292 C CA . CYS A 1 163 ? -1.045 -18.134 -2.232 1.00 95.56 163 CYS A CA 1
ATOM 1293 C C . CYS A 1 163 ? 0.362 -17.516 -2.139 1.00 95.56 163 CYS A C 1
ATOM 1295 O O . CYS A 1 163 ? 1.356 -18.224 -2.286 1.00 95.56 163 CYS A O 1
ATOM 1297 N N . THR A 1 164 ? 0.484 -16.197 -1.975 1.00 97.31 164 THR A N 1
ATOM 1298 C CA . THR A 1 164 ? 1.801 -15.547 -1.869 1.00 97.31 164 THR A CA 1
ATOM 1299 C C . THR A 1 164 ? 2.340 -15.590 -0.442 1.00 97.31 164 THR A C 1
ATOM 1301 O O . THR A 1 164 ? 1.588 -15.462 0.517 1.00 97.31 164 THR A O 1
ATOM 1304 N N . GLY A 1 165 ? 3.664 -15.701 -0.284 1.00 98.00 165 GLY A N 1
ATOM 1305 C CA . GLY A 1 165 ? 4.279 -15.784 1.047 1.00 98.00 165 GLY A CA 1
ATOM 1306 C C . GLY A 1 165 ? 3.998 -14.578 1.953 1.00 98.00 165 GLY A C 1
ATOM 1307 O O . GLY A 1 165 ? 3.829 -14.757 3.152 1.00 98.00 165 GLY A O 1
ATOM 1308 N N . TRP A 1 166 ? 3.901 -13.362 1.401 1.00 97.31 166 TRP A N 1
ATOM 1309 C CA . TRP A 1 166 ? 3.550 -12.178 2.196 1.00 97.31 166 TRP A CA 1
ATOM 1310 C C . TRP A 1 166 ? 2.088 -12.201 2.654 1.00 97.31 166 TRP A C 1
ATOM 1312 O O . TRP A 1 166 ? 1.801 -11.713 3.741 1.00 97.31 166 TRP A O 1
ATOM 1322 N N . TRP A 1 167 ? 1.176 -12.778 1.864 1.00 98.38 167 TRP A N 1
ATOM 1323 C CA . TRP A 1 167 ? -0.220 -12.927 2.267 1.00 98.38 167 TRP A CA 1
ATOM 1324 C C . TRP A 1 167 ? -0.335 -13.949 3.386 1.00 98.38 167 TRP A C 1
ATOM 1326 O O . TRP A 1 167 ? -0.947 -13.667 4.409 1.00 98.38 167 TRP A O 1
ATOM 1336 N N . ILE A 1 168 ? 0.289 -15.119 3.216 1.00 98.31 168 ILE A N 1
ATOM 1337 C CA . ILE A 1 168 ? 0.292 -16.153 4.252 1.00 98.31 168 ILE A CA 1
ATOM 1338 C C . ILE A 1 168 ? 0.839 -15.575 5.558 1.00 98.31 168 ILE A C 1
ATOM 1340 O O . ILE A 1 168 ? 0.145 -15.617 6.562 1.00 98.31 168 ILE A O 1
ATOM 1344 N N . ARG A 1 169 ? 2.011 -14.932 5.515 1.00 98.44 169 ARG A N 1
ATOM 1345 C CA . ARG A 1 169 ? 2.656 -14.365 6.703 1.00 98.44 169 ARG A CA 1
ATOM 1346 C C . ARG A 1 169 ? 1.847 -13.256 7.374 1.00 98.44 169 ARG A C 1
ATOM 1348 O O . ARG A 1 169 ? 1.658 -13.283 8.580 1.00 98.44 169 ARG A O 1
ATOM 1355 N N . TRP A 1 170 ? 1.449 -12.234 6.620 1.00 98.50 170 TRP A N 1
ATOM 1356 C CA . TRP A 1 170 ? 0.944 -11.000 7.229 1.00 98.50 170 TRP A CA 1
ATOM 1357 C C . TRP A 1 170 ? -0.575 -10.921 7.285 1.00 98.50 170 TRP A C 1
ATOM 1359 O O . TRP A 1 170 ? -1.101 -10.180 8.103 1.00 98.50 170 TRP A O 1
ATOM 1369 N N . VAL A 1 171 ? -1.286 -11.659 6.433 1.00 98.50 171 VAL A N 1
ATOM 1370 C CA . VAL A 1 171 ? -2.755 -11.674 6.413 1.00 98.50 171 VAL A CA 1
ATOM 1371 C C . VAL A 1 171 ? -3.265 -12.913 7.143 1.00 98.50 171 VAL A C 1
ATOM 1373 O O . VAL A 1 171 ? -3.931 -12.784 8.163 1.00 98.50 171 VAL A O 1
ATOM 1376 N N . ALA A 1 172 ? -2.921 -14.113 6.666 1.00 97.88 172 ALA A N 1
ATOM 1377 C CA . ALA A 1 172 ? -3.474 -15.352 7.220 1.00 97.88 172 ALA A CA 1
ATOM 1378 C C . ALA A 1 172 ? -2.917 -15.676 8.618 1.00 97.88 172 ALA A C 1
ATOM 1380 O O . ALA A 1 172 ? -3.678 -15.855 9.563 1.00 97.88 172 ALA A O 1
ATOM 1381 N N . GLU A 1 173 ? -1.592 -15.720 8.766 1.00 98.00 173 GLU A N 1
ATOM 1382 C CA . GLU A 1 173 ? -0.915 -15.954 10.051 1.00 98.00 173 GLU A CA 1
ATOM 1383 C C . GLU A 1 173 ? -0.943 -14.708 10.948 1.00 98.00 173 GLU A C 1
ATOM 1385 O O . GLU A 1 173 ? -0.862 -14.828 12.167 1.00 98.00 173 GLU A O 1
ATOM 1390 N N . GLY A 1 174 ? -1.122 -13.520 10.358 1.00 97.25 174 GLY A N 1
ATOM 1391 C CA . GLY A 1 174 ? -1.278 -12.251 11.076 1.00 97.25 174 GLY A CA 1
ATOM 1392 C C . GLY A 1 174 ? -2.631 -12.075 11.776 1.00 97.25 174 GLY A C 1
ATOM 1393 O O . GLY A 1 174 ? -2.860 -11.026 12.373 1.00 97.25 174 GLY A O 1
ATOM 1394 N N . GLY A 1 175 ? -3.525 -13.068 11.696 1.00 96.12 175 GLY A N 1
ATOM 1395 C CA . GLY A 1 175 ? -4.825 -13.049 12.371 1.00 96.12 175 GLY A CA 1
ATOM 1396 C C . GLY A 1 175 ? -5.836 -12.087 11.749 1.00 96.12 175 GLY A C 1
ATOM 1397 O O . GLY A 1 175 ? -6.714 -11.597 12.453 1.00 96.12 175 GLY A O 1
ATOM 1398 N N . ALA A 1 176 ? -5.701 -11.783 10.456 1.00 98.38 176 ALA A N 1
ATOM 1399 C CA . ALA A 1 176 ? -6.591 -10.851 9.783 1.00 98.38 176 ALA A CA 1
ATOM 1400 C C . ALA A 1 176 ? -7.909 -11.502 9.345 1.00 98.38 176 ALA A C 1
ATOM 1402 O O . ALA A 1 176 ? -7.954 -12.644 8.881 1.00 98.38 176 ALA A O 1
ATOM 1403 N N . GLU A 1 177 ? -8.971 -10.712 9.385 1.00 98.31 177 GLU A N 1
ATOM 1404 C CA . GLU A 1 177 ? -10.253 -10.979 8.752 1.00 98.31 177 GLU A CA 1
ATOM 1405 C C . GLU A 1 177 ? -10.230 -10.434 7.317 1.00 98.31 177 GLU A C 1
ATOM 1407 O O . GLU A 1 177 ? -9.710 -9.348 7.055 1.00 98.31 177 GLU A O 1
ATOM 1412 N N . VAL A 1 178 ? -10.770 -11.189 6.358 1.00 98.44 178 VAL A N 1
ATOM 1413 C CA . VAL A 1 178 ? -10.682 -10.844 4.930 1.00 98.44 178 VAL A CA 1
ATOM 1414 C C . VAL A 1 178 ? -12.070 -10.771 4.307 1.00 98.44 178 VAL A C 1
ATOM 1416 O O . VAL A 1 178 ? -12.775 -11.776 4.239 1.00 98.44 178 VAL A O 1
ATOM 1419 N N . ASP A 1 179 ? -12.413 -9.604 3.765 1.00 97.62 179 ASP A N 1
ATOM 1420 C CA . ASP A 1 179 ? -13.573 -9.394 2.901 1.00 97.62 179 ASP A CA 1
ATOM 1421 C C . ASP A 1 179 ? -13.119 -9.220 1.443 1.00 97.62 179 ASP A C 1
ATOM 1423 O O . ASP A 1 179 ? -12.579 -8.180 1.047 1.00 97.62 179 ASP A O 1
ATOM 1427 N N . PHE A 1 180 ? -13.300 -10.263 0.630 1.00 97.50 180 PHE A N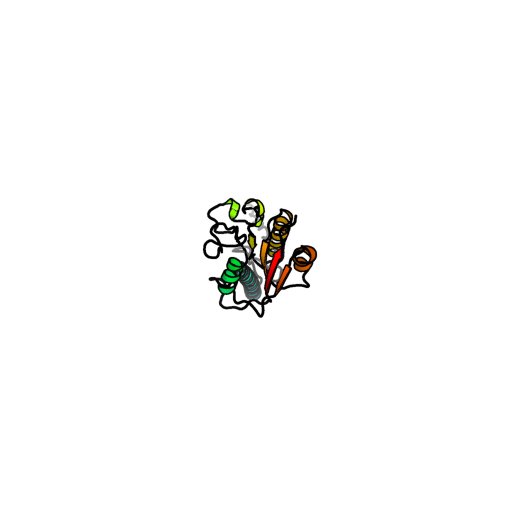 1
ATOM 1428 C CA . PHE A 1 180 ? -12.931 -10.232 -0.785 1.00 97.50 180 PHE A CA 1
ATOM 1429 C C . PHE A 1 180 ? -13.886 -9.345 -1.582 1.00 97.50 180 PHE A C 1
ATOM 1431 O O . PHE A 1 180 ? -15.097 -9.558 -1.602 1.00 97.50 180 PHE A O 1
ATOM 1438 N N . LEU A 1 181 ? -13.326 -8.391 -2.324 1.00 95.56 181 LEU A N 1
ATOM 1439 C CA . LEU A 1 181 ? -14.113 -7.470 -3.129 1.00 95.56 181 LEU A CA 1
ATOM 1440 C C . LEU A 1 181 ? -14.470 -8.110 -4.479 1.00 95.56 181 LEU A C 1
ATOM 1442 O O . LEU A 1 181 ? -13.592 -8.662 -5.154 1.00 95.56 181 LEU A O 1
ATOM 1446 N N . PRO A 1 182 ? -15.741 -8.039 -4.910 1.00 91.62 182 PRO A N 1
ATOM 1447 C CA . PRO A 1 182 ? -16.160 -8.619 -6.175 1.00 91.62 182 PRO A CA 1
ATOM 1448 C C . PRO A 1 182 ? -15.583 -7.837 -7.362 1.00 91.62 182 PRO A C 1
ATOM 1450 O O . PRO A 1 182 ? -15.681 -6.614 -7.444 1.00 91.62 182 PRO A O 1
ATOM 1453 N N . GLY A 1 183 ? -15.031 -8.568 -8.331 1.00 87.25 183 GLY A N 1
ATOM 1454 C CA . GLY A 1 183 ? -14.495 -7.992 -9.564 1.00 87.25 183 GLY A CA 1
ATOM 1455 C C . GLY A 1 183 ? -13.102 -7.370 -9.414 1.00 87.25 183 GLY A C 1
ATOM 1456 O O . GLY A 1 183 ? -12.381 -7.594 -8.445 1.00 87.25 183 GLY A O 1
ATOM 1457 N N . ARG A 1 184 ? -12.684 -6.625 -10.443 1.00 88.12 184 ARG A N 1
ATOM 1458 C CA . ARG A 1 184 ? -11.421 -5.873 -10.443 1.00 88.12 184 ARG A CA 1
ATOM 1459 C C . ARG A 1 184 ? -11.734 -4.408 -10.214 1.00 88.12 184 ARG A C 1
ATOM 1461 O O . ARG A 1 184 ? -12.555 -3.843 -10.931 1.00 88.12 184 ARG A O 1
ATOM 1468 N N . LEU A 1 185 ? -11.048 -3.801 -9.256 1.00 89.62 185 LEU A N 1
ATOM 1469 C CA . LEU A 1 185 ? -11.229 -2.389 -8.962 1.00 89.62 185 LEU A CA 1
ATOM 1470 C C . LEU A 1 185 ? -10.619 -1.524 -10.066 1.00 89.62 185 LEU A C 1
ATOM 1472 O O . LEU A 1 185 ? -9.500 -1.776 -10.526 1.00 89.62 185 LEU A O 1
ATOM 1476 N N . ALA A 1 186 ? -11.355 -0.489 -10.457 1.00 86.62 186 ALA A N 1
ATOM 1477 C CA . ALA A 1 186 ? -10.783 0.695 -11.073 1.00 86.62 186 ALA A CA 1
ATOM 1478 C C . ALA A 1 186 ? -10.402 1.643 -9.932 1.00 86.62 186 ALA A C 1
ATOM 1480 O O . ALA A 1 186 ? -11.272 2.100 -9.194 1.00 86.62 186 ALA A O 1
ATOM 1481 N N . TYR A 1 187 ? -9.101 1.847 -9.744 1.00 83.19 187 TYR A N 1
ATOM 1482 C CA . TYR A 1 187 ? -8.583 2.776 -8.741 1.00 83.19 187 TYR A CA 1
ATOM 1483 C C . TYR A 1 187 ? -8.814 4.220 -9.190 1.00 83.19 187 TYR A C 1
ATOM 1485 O O . TYR A 1 187 ? -9.003 4.450 -10.382 1.00 83.19 187 TYR A O 1
ATOM 1493 N N . ASP A 1 188 ? -8.807 5.159 -8.246 1.00 81.12 188 ASP A N 1
ATOM 1494 C CA . ASP A 1 188 ? -8.973 6.591 -8.523 1.00 81.12 188 ASP A CA 1
ATOM 1495 C C . ASP A 1 188 ? -7.608 7.312 -8.573 1.00 81.12 188 ASP A C 1
ATOM 1497 O O . ASP A 1 188 ? -6.550 6.723 -8.307 1.00 81.12 188 ASP A O 1
ATOM 1501 N N . GLY A 1 189 ? -7.630 8.597 -8.919 1.00 83.62 189 GLY A N 1
ATOM 1502 C CA . GLY A 1 189 ? -6.481 9.494 -8.921 1.00 83.62 189 GLY A CA 1
ATOM 1503 C C . GLY A 1 189 ? -5.780 9.618 -10.278 1.00 83.62 189 GLY A C 1
ATOM 1504 O O . GLY A 1 189 ? -6.024 8.834 -11.202 1.00 83.62 189 GLY A O 1
ATOM 1505 N N . PRO A 1 190 ? -4.855 10.587 -10.417 1.00 82.75 190 PRO A N 1
ATOM 1506 C CA . PRO A 1 190 ? -4.251 10.964 -11.701 1.00 82.75 190 PRO A CA 1
ATOM 1507 C C . PRO A 1 190 ? -3.366 9.869 -12.319 1.00 82.75 190 PRO A C 1
ATOM 1509 O O . PRO A 1 190 ? -3.074 9.903 -13.514 1.00 82.75 190 PRO A O 1
ATOM 1512 N N . PHE A 1 191 ? -2.952 8.883 -11.519 1.00 78.44 191 PHE A N 1
ATOM 1513 C CA . PHE A 1 191 ? -2.125 7.753 -11.953 1.00 78.44 191 PHE A CA 1
ATOM 1514 C C . PHE A 1 191 ? -2.944 6.497 -12.289 1.00 78.44 191 PHE A C 1
ATOM 1516 O O . PHE A 1 191 ? -2.416 5.518 -12.831 1.00 78.44 191 PHE A O 1
ATOM 1523 N N . SER A 1 192 ? -4.250 6.526 -12.021 1.00 73.44 192 SER A N 1
ATOM 1524 C CA . SER A 1 192 ? -5.197 5.563 -12.563 1.00 73.44 192 SER A CA 1
ATOM 1525 C C . SER A 1 192 ? -5.549 6.014 -13.984 1.00 73.44 192 SER A C 1
ATOM 1527 O O . SER A 1 192 ? -6.424 6.829 -14.236 1.00 73.44 192 SER A O 1
ATOM 1529 N N . SER A 1 193 ? -4.819 5.541 -14.988 1.00 63.19 193 SER A N 1
ATOM 1530 C CA . SER A 1 193 ? -5.105 5.874 -16.397 1.00 63.19 193 SER A CA 1
ATOM 1531 C C . SER A 1 193 ? -6.374 5.154 -16.913 1.00 63.19 193 SER A C 1
ATOM 1533 O O . SER A 1 193 ? -6.396 4.634 -18.025 1.00 63.19 193 SER A O 1
ATOM 1535 N N . GLY A 1 194 ? -7.418 5.050 -16.078 1.00 56.22 194 GLY A N 1
ATOM 1536 C CA . GLY A 1 194 ? -8.677 4.345 -16.343 1.00 56.22 194 GLY A CA 1
ATOM 1537 C C . GLY A 1 194 ? -8.565 2.816 -16.383 1.00 56.22 194 GLY A C 1
ATOM 1538 O O . GLY A 1 194 ? -9.501 2.137 -16.798 1.00 56.22 194 GLY A O 1
ATOM 1539 N N . GLY A 1 195 ? -7.418 2.252 -15.997 1.00 66.75 195 GLY A N 1
ATOM 1540 C CA . GLY A 1 195 ? -7.182 0.810 -16.025 1.00 66.75 195 GLY A CA 1
ATOM 1541 C C . GLY A 1 195 ? -7.711 0.098 -14.781 1.00 66.75 195 GLY A C 1
ATOM 1542 O O . GLY A 1 195 ? -7.436 0.512 -13.658 1.00 66.75 195 GLY A O 1
ATOM 1543 N N . VAL A 1 196 ? -8.395 -1.030 -14.981 1.00 81.94 196 VAL A N 1
ATOM 1544 C CA . VAL A 1 196 ? -8.699 -1.976 -13.898 1.00 81.94 196 VAL A CA 1
ATOM 1545 C C . VAL A 1 196 ? -7.418 -2.639 -13.390 1.00 81.94 196 VAL A C 1
ATOM 1547 O O . VAL A 1 196 ? -6.515 -2.964 -14.171 1.00 81.94 196 VAL A O 1
ATOM 1550 N N . ALA A 1 197 ? -7.331 -2.880 -12.084 1.00 86.00 197 ALA A N 1
ATOM 1551 C CA . ALA A 1 197 ? -6.170 -3.543 -11.512 1.00 86.00 197 ALA A CA 1
ATOM 1552 C C . ALA A 1 197 ? -5.967 -4.959 -12.091 1.00 86.00 197 ALA A C 1
ATOM 1554 O O . ALA A 1 197 ? -6.923 -5.695 -12.376 1.00 86.00 197 ALA A O 1
ATOM 1555 N N . PRO A 1 198 ? -4.705 -5.398 -12.268 1.00 86.50 198 PRO A N 1
ATOM 1556 C CA . PRO A 1 198 ? -4.407 -6.712 -12.821 1.00 86.50 198 PRO A CA 1
ATOM 1557 C C . PRO A 1 198 ? -4.698 -7.870 -11.842 1.00 86.50 198 PRO A C 1
ATOM 1559 O O . PRO A 1 198 ? -4.533 -9.024 -12.236 1.00 86.50 198 PRO A O 1
ATOM 1562 N N . PHE A 1 199 ? -5.177 -7.582 -10.629 1.00 89.88 199 PHE A N 1
ATOM 1563 C CA . PHE A 1 199 ? -5.473 -8.518 -9.540 1.00 89.88 199 PHE A CA 1
ATOM 1564 C C . PHE A 1 199 ? -6.853 -8.236 -8.919 1.00 89.88 199 PHE A C 1
ATOM 1566 O O . PHE A 1 199 ? -7.416 -7.160 -9.122 1.00 89.88 199 PHE A O 1
ATOM 1573 N N . GLY A 1 200 ? -7.392 -9.204 -8.171 1.00 94.25 200 GLY A N 1
ATOM 1574 C CA . GLY A 1 200 ? -8.516 -8.962 -7.258 1.00 94.25 200 GLY A CA 1
ATOM 1575 C C . GLY A 1 200 ? -8.049 -8.211 -6.009 1.00 94.25 200 GLY A C 1
ATOM 1576 O O . GLY A 1 200 ? -6.853 -8.186 -5.722 1.00 94.25 200 GLY A O 1
ATOM 1577 N N . ALA A 1 201 ? -8.971 -7.617 -5.261 1.00 95.88 201 ALA A N 1
ATOM 1578 C CA . ALA A 1 201 ? -8.671 -6.875 -4.037 1.00 95.88 201 ALA A CA 1
ATOM 1579 C C . ALA A 1 201 ? -9.522 -7.385 -2.869 1.00 95.88 201 ALA A C 1
ATOM 1581 O O . ALA A 1 201 ? -10.550 -8.028 -3.075 1.00 95.88 201 ALA A O 1
ATOM 1582 N N . ALA A 1 202 ? -9.084 -7.103 -1.651 1.00 97.69 202 ALA A N 1
ATOM 1583 C CA . ALA A 1 202 ? -9.817 -7.386 -0.430 1.00 97.69 202 ALA A CA 1
ATOM 1584 C C . ALA A 1 202 ? -9.685 -6.211 0.539 1.00 97.69 202 ALA A C 1
ATOM 1586 O O . ALA A 1 202 ? -8.643 -5.548 0.569 1.00 97.69 202 ALA A O 1
ATOM 1587 N N . LEU A 1 203 ? -10.723 -5.985 1.341 1.00 98.19 203 LEU A N 1
ATOM 1588 C CA . LEU A 1 203 ? -10.568 -5.274 2.602 1.00 98.19 203 LEU A CA 1
ATOM 1589 C C . LEU A 1 203 ? -10.070 -6.288 3.629 1.00 98.19 203 LEU A C 1
ATOM 1591 O O . LEU A 1 203 ? -10.706 -7.313 3.862 1.00 98.19 203 LEU A O 1
ATOM 1595 N N . VAL A 1 204 ? -8.898 -6.022 4.186 1.00 98.69 204 VAL A N 1
ATOM 1596 C CA . VAL A 1 204 ? -8.256 -6.864 5.191 1.00 98.69 204 VAL A CA 1
ATOM 1597 C C . VAL A 1 204 ? -8.285 -6.110 6.507 1.00 98.69 204 VAL A C 1
ATOM 1599 O O . VAL A 1 204 ? -7.763 -5.000 6.579 1.00 98.69 204 VAL A O 1
ATOM 1602 N N . HIS A 1 205 ? -8.904 -6.696 7.524 1.00 98.69 205 HIS A N 1
ATOM 1603 C CA . HIS A 1 205 ? -9.007 -6.123 8.855 1.00 98.69 205 HIS A CA 1
ATOM 1604 C C . HIS A 1 205 ? -8.147 -6.918 9.837 1.00 98.69 205 HIS A C 1
ATOM 1606 O O . HIS A 1 205 ? -8.369 -8.105 10.046 1.00 98.69 205 HIS A O 1
ATOM 1612 N N . TRP A 1 206 ? -7.163 -6.267 10.443 1.00 98.62 206 TRP A N 1
ATOM 1613 C CA . TRP A 1 206 ? -6.414 -6.783 11.582 1.00 98.62 206 TRP A CA 1
ATOM 1614 C C . TRP A 1 206 ? -7.038 -6.209 12.858 1.00 98.62 206 TRP A C 1
ATOM 1616 O O . TRP A 1 206 ? -6.851 -5.016 13.129 1.00 98.62 206 TRP A O 1
ATOM 1626 N N . PRO A 1 207 ? -7.797 -7.004 13.629 1.00 98.00 207 PRO A N 1
ATOM 1627 C CA . PRO A 1 207 ? -8.430 -6.513 14.844 1.00 98.00 207 PRO A CA 1
ATOM 1628 C C . PRO A 1 207 ? -7.383 -6.157 15.905 1.00 98.00 207 PRO A C 1
ATOM 1630 O O . PRO A 1 207 ? -6.306 -6.753 15.962 1.00 98.00 207 PRO A O 1
ATOM 1633 N N . ALA A 1 208 ? -7.719 -5.195 16.767 1.00 97.38 208 ALA A N 1
ATOM 1634 C CA . ALA A 1 208 ? -6.917 -4.878 17.944 1.00 97.38 208 ALA A CA 1
ATOM 1635 C C . ALA A 1 208 ? -6.732 -6.133 18.810 1.00 97.38 208 ALA A C 1
ATOM 1637 O O . ALA A 1 208 ? -7.709 -6.805 19.146 1.00 97.38 208 ALA A O 1
ATOM 1638 N N . GLN A 1 209 ? -5.488 -6.438 19.171 1.00 92.94 209 GLN A N 1
ATOM 1639 C CA . GLN A 1 209 ? -5.165 -7.564 20.040 1.00 92.94 209 GLN A CA 1
ATOM 1640 C C . GLN A 1 209 ? -5.078 -7.089 21.489 1.00 92.94 209 GLN A C 1
ATOM 1642 O O . GLN A 1 209 ? -4.523 -6.024 21.770 1.00 92.94 209 GLN A O 1
ATOM 1647 N N . THR A 1 210 ? -5.668 -7.874 22.385 1.00 77.25 210 THR A N 1
ATOM 1648 C CA . THR A 1 210 ? -5.755 -7.595 23.822 1.00 77.25 210 THR A CA 1
ATOM 1649 C C . THR A 1 210 ? -4.609 -8.217 24.602 1.00 77.25 210 THR A C 1
ATOM 1651 O O . THR A 1 210 ? -4.206 -9.351 24.253 1.00 77.25 210 THR A O 1
#

Sequence (210 aa):
MPLVDGTETPDVGRRRVCAGCRQELVHSGTGRPREYCGQRCRQATWARRRRVEQRRQTVLDRSQWWTPPELRKRVLDTWDIGLDAAACHESALVDQWLGPTSPVEEWRDARTVIWADLVQPGQTVYCNPPYFPSSLLGQFLERCVDTAVRGIGVTGLIPASPCTGWWIRWVAEGGAEVDFLPGRLAYDGPFSSGGVAPFGAALVHWPAQT

Radius of gyration: 26.93 Å; chains: 1; bounding box: 94×37×60 Å